Protein AF-A0AAX6BFY1-F1 (afdb_monomer)

Mean predicted aligned error: 9.82 Å

Radius of gyration: 25.71 Å; Cα contacts (8 Å, |Δi|>4): 341; chains: 1; bounding box: 41×48×96 Å

InterPro domains:
  IPR036514 SGNH hydrolase superfamily [G3DSA:3.40.50.1110] (75-252)

Foldseek 3Di:
DVVVVVVVVVVVVVVVVVVVVVVVVVVVVVVVPPPPPPCDPVNVVVQLCLFQVLPDPLVSVLLVVLVVPQPAAEEEEEEEDDPDPDCFLLNLLQVLLCVQSNVSRHHYHYHYYYLDALVNCQVVVVLVVVLVSQGLEYEDARHLVSCVVPVDLVSSLVSVVVSVVVSCVSHVNYAYEYEYAAAFAPDDCSVVSRVSVVVSCVVVVHHYDYLCVQADDSPDPVNVVQADPPTRHGDNNVRVSSSVSSSCSNTVD

Structure (mmCIF, N/CA/C/O backbone):
data_AF-A0AAX6BFY1-F1
#
_entry.id   AF-A0AAX6BFY1-F1
#
loop_
_atom_site.group_PDB
_atom_site.id
_atom_site.type_symbol
_atom_site.label_atom_id
_atom_site.label_alt_id
_atom_site.label_comp_id
_atom_site.label_asym_id
_atom_site.label_entity_id
_atom_site.label_seq_id
_atom_site.pdbx_PDB_ins_code
_atom_site.Cartn_x
_atom_site.Cartn_y
_atom_site.Cartn_z
_atom_site.occupancy
_atom_site.B_iso_or_equiv
_atom_site.auth_seq_id
_atom_site.auth_comp_id
_atom_site.auth_asym_id
_atom_site.auth_atom_id
_atom_site.pdbx_PDB_model_num
ATOM 1 N N . MET A 1 1 ? 21.855 10.793 73.912 1.00 58.91 1 MET A N 1
ATOM 2 C CA . MET A 1 1 ? 21.752 12.055 73.135 1.00 58.91 1 MET A CA 1
ATOM 3 C C . MET A 1 1 ? 21.990 11.881 71.636 1.00 58.91 1 MET A C 1
ATOM 5 O O . MET A 1 1 ? 21.126 12.300 70.885 1.00 58.91 1 MET A O 1
ATOM 9 N N . LYS A 1 2 ? 23.077 11.240 71.172 1.00 53.59 2 LYS A N 1
ATOM 10 C CA . LYS A 1 2 ? 23.378 11.108 69.724 1.00 53.59 2 LYS A CA 1
ATOM 11 C C . LYS A 1 2 ? 22.279 10.410 68.897 1.00 53.59 2 LYS A C 1
ATOM 13 O O . LYS A 1 2 ? 21.960 10.861 67.808 1.00 53.59 2 LYS A O 1
ATOM 18 N N . ILE A 1 3 ? 21.651 9.364 69.442 1.00 67.44 3 ILE A N 1
ATOM 19 C CA . ILE A 1 3 ? 20.578 8.616 68.756 1.00 67.44 3 ILE A CA 1
ATOM 20 C C . ILE A 1 3 ? 19.310 9.472 68.587 1.00 67.44 3 ILE A C 1
ATOM 22 O O . ILE A 1 3 ? 18.724 9.486 67.513 1.00 67.44 3 ILE A O 1
ATOM 26 N N . LEU A 1 4 ? 18.931 10.248 69.609 1.00 70.88 4 LEU A N 1
ATOM 27 C CA . LEU A 1 4 ? 17.779 11.158 69.545 1.00 70.88 4 LEU A CA 1
ATOM 28 C C . LEU A 1 4 ? 17.987 12.273 68.509 1.00 70.88 4 LEU A C 1
ATOM 30 O O . LEU A 1 4 ? 17.073 12.571 67.750 1.00 70.88 4 LEU A O 1
ATOM 34 N N . ILE A 1 5 ? 19.199 12.832 68.424 1.00 76.56 5 ILE A N 1
ATOM 35 C CA . ILE A 1 5 ? 19.547 13.855 67.424 1.00 76.56 5 ILE A CA 1
ATOM 36 C C . ILE A 1 5 ? 19.434 13.288 65.999 1.00 76.56 5 ILE A C 1
ATOM 38 O O . ILE A 1 5 ? 18.875 13.944 65.124 1.00 76.56 5 ILE A O 1
ATOM 42 N N . ASN A 1 6 ? 19.883 12.049 65.775 1.00 73.00 6 ASN A N 1
ATOM 43 C CA . ASN A 1 6 ? 19.790 11.402 64.464 1.00 73.00 6 ASN A CA 1
ATOM 44 C C . ASN A 1 6 ? 18.339 11.094 64.062 1.00 73.00 6 ASN A C 1
ATOM 46 O O . ASN A 1 6 ? 17.979 11.271 62.902 1.00 73.00 6 ASN A O 1
ATOM 50 N N . VAL A 1 7 ? 17.488 10.690 65.011 1.00 81.25 7 VAL A N 1
ATOM 51 C CA . VAL A 1 7 ? 16.054 10.460 64.751 1.00 81.25 7 VAL A CA 1
ATOM 52 C C . VAL A 1 7 ? 15.348 11.767 64.378 1.00 81.25 7 VAL A C 1
ATOM 54 O O . VAL A 1 7 ? 14.588 11.797 63.411 1.00 81.25 7 VAL A O 1
ATOM 57 N N . PHE A 1 8 ? 15.646 12.868 65.075 1.00 82.62 8 PHE A N 1
ATOM 58 C CA . PHE A 1 8 ? 15.107 14.184 64.721 1.00 82.62 8 PHE A CA 1
ATOM 59 C C . PHE A 1 8 ? 15.596 14.673 63.351 1.00 82.62 8 PHE A C 1
ATOM 61 O O . PHE A 1 8 ? 14.799 15.201 62.578 1.00 82.62 8 PHE A O 1
ATOM 68 N N . ALA A 1 9 ? 16.868 14.448 63.008 1.00 79.62 9 ALA A N 1
ATOM 69 C CA . ALA A 1 9 ? 17.404 14.807 61.695 1.00 79.62 9 ALA A CA 1
ATOM 70 C C . ALA A 1 9 ? 16.712 14.041 60.550 1.00 79.62 9 ALA A C 1
ATOM 72 O O . ALA A 1 9 ? 16.382 14.635 59.525 1.00 79.62 9 ALA A O 1
ATOM 73 N N . ILE A 1 10 ? 16.423 12.749 60.745 1.00 83.31 10 ILE A N 1
ATOM 74 C CA . ILE A 1 10 ? 15.696 11.925 59.767 1.00 83.31 10 ILE A CA 1
ATOM 75 C C . ILE A 1 10 ? 14.255 12.420 59.593 1.00 83.31 10 ILE A C 1
ATOM 77 O O . ILE A 1 10 ? 13.777 12.525 58.466 1.00 83.31 10 ILE A O 1
ATOM 81 N N . LEU A 1 11 ? 13.569 12.780 60.682 1.00 82.88 11 LEU A N 1
ATOM 82 C CA . LEU A 1 11 ? 12.200 13.304 60.612 1.00 82.88 11 LEU A CA 1
ATOM 83 C C . LEU A 1 11 ? 12.122 14.641 59.861 1.00 82.88 11 LEU A C 1
ATOM 85 O O . LEU A 1 11 ? 11.207 14.836 59.063 1.00 82.88 11 LEU A O 1
ATOM 89 N N . ILE A 1 12 ? 13.096 15.534 60.067 1.00 86.38 12 ILE A N 1
ATOM 90 C CA . ILE A 1 12 ? 13.188 16.814 59.344 1.00 86.38 12 ILE A CA 1
ATOM 91 C C . ILE A 1 12 ? 13.510 16.590 57.857 1.00 86.38 12 ILE A C 1
ATOM 93 O O . ILE A 1 12 ? 13.005 17.304 56.993 1.00 86.38 12 ILE A O 1
ATOM 97 N N . PHE A 1 13 ? 14.324 15.584 57.536 1.00 84.94 13 PHE A N 1
ATOM 98 C CA . PHE A 1 13 ? 14.638 15.240 56.151 1.00 84.94 13 PHE A CA 1
ATOM 99 C C . PHE A 1 13 ? 13.428 14.654 55.407 1.00 84.94 13 PHE A C 1
ATOM 101 O O . PHE A 1 13 ? 13.150 15.024 54.270 1.00 84.94 13 PHE A O 1
ATOM 108 N N . ILE A 1 14 ? 12.654 13.780 56.054 1.00 83.75 14 ILE A N 1
ATOM 109 C CA . ILE A 1 14 ? 11.436 13.222 55.452 1.00 83.75 14 ILE A CA 1
ATOM 110 C C . ILE A 1 14 ? 10.385 14.321 55.254 1.00 83.75 14 ILE A C 1
ATOM 112 O O . ILE A 1 14 ? 9.747 14.374 54.202 1.00 83.75 14 ILE A O 1
ATOM 116 N N . SER A 1 15 ? 10.218 15.230 56.220 1.00 81.75 15 SER A N 1
ATOM 117 C CA . SER A 1 15 ? 9.244 16.317 56.092 1.00 81.75 15 SER A CA 1
ATOM 118 C C . SER A 1 15 ? 9.614 17.313 54.989 1.00 81.75 15 SER A C 1
ATOM 120 O O . SER A 1 15 ? 8.723 17.757 54.264 1.00 81.75 15 SER A O 1
ATOM 122 N N . SER A 1 16 ? 10.904 17.605 54.783 1.00 84.81 16 SER A N 1
ATOM 123 C CA . SER A 1 16 ? 11.353 18.470 53.684 1.00 84.81 16 SER A CA 1
ATOM 124 C C . SER A 1 16 ? 11.166 17.822 52.309 1.00 84.81 16 SER A C 1
ATOM 126 O O . SER A 1 16 ? 10.761 18.510 51.372 1.00 84.81 16 SER A O 1
ATOM 128 N N . LEU A 1 17 ? 11.350 16.502 52.187 1.00 83.38 17 LEU A N 1
ATOM 129 C CA . LEU A 1 17 ? 11.048 15.757 50.958 1.00 83.38 17 LEU A CA 1
ATOM 130 C C . LEU A 1 17 ? 9.549 15.765 50.629 1.00 83.38 17 LEU A C 1
ATOM 132 O O . LEU A 1 17 ? 9.172 15.971 49.475 1.00 83.38 17 LEU A O 1
ATOM 136 N N . VAL A 1 18 ? 8.684 15.579 51.632 1.00 82.25 18 VAL A N 1
ATOM 137 C CA . VAL A 1 18 ? 7.222 15.608 51.447 1.00 82.25 18 VAL A CA 1
ATOM 138 C C . VAL A 1 18 ? 6.744 17.014 51.083 1.00 82.25 18 VAL A C 1
ATOM 140 O O . VAL A 1 18 ? 5.987 17.168 50.124 1.00 82.25 18 VAL A O 1
ATOM 143 N N . ALA A 1 19 ? 7.226 18.044 51.785 1.00 83.12 19 ALA A N 1
ATOM 144 C CA . ALA A 1 19 ? 6.908 19.437 51.478 1.00 83.12 19 ALA A CA 1
ATOM 145 C C . ALA A 1 19 ? 7.429 19.846 50.092 1.00 83.12 19 ALA A C 1
ATOM 147 O O . ALA A 1 19 ? 6.715 20.505 49.340 1.00 83.12 19 ALA A O 1
ATOM 148 N N . GLY A 1 20 ? 8.630 19.395 49.718 1.00 82.62 20 GLY A N 1
ATOM 149 C CA . GLY A 1 20 ? 9.200 19.599 48.389 1.00 82.62 20 GLY A CA 1
ATOM 150 C C . GLY A 1 20 ? 8.359 18.946 47.293 1.00 82.62 20 GLY A C 1
ATOM 151 O O . GLY A 1 20 ? 8.056 19.595 46.295 1.00 82.62 20 GLY A O 1
ATOM 152 N N . LYS A 1 21 ? 7.909 17.701 47.498 1.00 77.69 21 LYS A N 1
ATOM 153 C CA . LYS A 1 21 ? 7.018 16.999 46.561 1.00 77.69 21 LYS A CA 1
ATOM 154 C C . LYS A 1 21 ? 5.663 17.699 46.425 1.00 77.69 21 LYS A C 1
ATOM 156 O O . LYS A 1 21 ? 5.178 17.857 45.311 1.00 77.69 21 LYS A O 1
ATOM 161 N N . MET A 1 22 ? 5.065 18.148 47.532 1.00 80.94 22 MET A N 1
ATOM 162 C CA . MET A 1 22 ? 3.809 18.912 47.497 1.00 80.94 22 MET A CA 1
ATOM 163 C C . MET A 1 22 ? 3.977 20.260 46.792 1.00 80.94 22 MET A C 1
ATOM 165 O O . MET A 1 22 ? 3.127 20.631 45.989 1.00 80.94 22 MET A O 1
ATOM 169 N N . TYR A 1 23 ? 5.075 20.973 47.053 1.00 81.25 23 TYR A N 1
ATOM 170 C CA . TYR A 1 23 ? 5.368 22.253 46.411 1.00 81.25 23 TYR A CA 1
ATOM 171 C C . TYR A 1 23 ? 5.588 22.098 44.900 1.00 81.25 23 TYR A C 1
ATOM 173 O O . TYR A 1 23 ? 5.038 22.877 44.125 1.00 81.25 23 TYR A O 1
ATOM 181 N N . TRP A 1 24 ? 6.325 21.066 44.475 1.00 73.38 24 TRP A N 1
ATOM 182 C CA . TRP A 1 24 ? 6.516 20.752 43.056 1.00 73.38 24 TRP A CA 1
ATOM 183 C C . TRP A 1 24 ? 5.215 20.331 42.368 1.00 73.38 24 TRP A C 1
ATOM 185 O O . TRP A 1 24 ? 4.925 20.845 41.293 1.00 73.38 24 TRP A O 1
ATOM 195 N N . ASN A 1 25 ? 4.393 19.484 42.994 1.00 73.31 25 ASN A N 1
ATOM 196 C CA . ASN A 1 25 ? 3.086 19.110 42.441 1.00 73.31 25 ASN A CA 1
ATOM 197 C C . ASN A 1 25 ? 2.155 20.325 42.294 1.00 73.31 25 ASN A C 1
ATOM 199 O O . ASN A 1 25 ? 1.528 20.495 41.258 1.00 73.31 25 ASN A O 1
ATOM 203 N N . HIS A 1 26 ? 2.128 21.218 43.285 1.00 71.31 26 HIS A N 1
ATOM 204 C CA . HIS A 1 26 ? 1.316 22.434 43.231 1.00 71.31 26 HIS A CA 1
ATOM 205 C C . HIS A 1 26 ? 1.836 23.465 42.207 1.00 71.31 26 HIS A C 1
ATOM 207 O O . HIS A 1 26 ? 1.055 24.251 41.675 1.00 71.31 26 HIS A O 1
ATOM 213 N N . GLN A 1 27 ? 3.142 23.482 41.912 1.00 70.25 27 GLN A N 1
ATOM 214 C CA . GLN A 1 27 ? 3.691 24.286 40.812 1.00 70.25 27 GLN A CA 1
ATOM 215 C C . GLN A 1 27 ? 3.348 23.698 39.440 1.00 70.25 27 GLN A C 1
ATOM 217 O O . GLN A 1 27 ? 3.045 24.461 38.527 1.00 70.25 27 GLN A O 1
ATOM 222 N N . LEU A 1 28 ? 3.330 22.368 39.301 1.00 65.75 28 LEU A N 1
ATOM 223 C CA . LEU A 1 28 ? 2.861 21.712 38.078 1.00 65.75 28 LEU A CA 1
ATOM 224 C C . LEU A 1 28 ? 1.383 22.039 37.827 1.00 65.75 28 LEU A C 1
ATOM 226 O O . LEU A 1 28 ? 1.056 22.504 36.740 1.00 65.75 28 LEU A O 1
ATOM 230 N N . ASP A 1 29 ? 0.519 21.937 38.842 1.00 60.75 29 ASP A N 1
ATOM 231 C CA . ASP A 1 29 ? -0.911 22.266 38.718 1.00 60.75 29 ASP A CA 1
ATOM 232 C C . ASP A 1 29 ? -1.154 23.718 38.259 1.00 60.75 29 ASP A C 1
ATOM 234 O O . ASP A 1 29 ? -2.048 23.975 37.456 1.00 60.75 29 ASP A O 1
ATOM 238 N N . LYS A 1 30 ? -0.318 24.671 38.696 1.00 57.50 30 LYS A N 1
ATOM 239 C CA . LYS A 1 30 ? -0.391 26.079 38.263 1.00 57.50 30 LYS A CA 1
ATOM 240 C C . LYS A 1 30 ? 0.198 26.334 36.877 1.00 57.50 30 LYS A C 1
ATOM 242 O O . LYS A 1 30 ? -0.231 27.260 36.196 1.00 57.50 30 LYS A O 1
ATOM 247 N N . GLN A 1 31 ? 1.169 25.533 36.444 1.00 49.84 31 GLN A N 1
ATOM 248 C CA . GLN A 1 31 ? 1.747 25.631 35.102 1.00 49.84 31 GLN A CA 1
ATOM 249 C C . GLN A 1 31 ? 0.825 25.007 34.034 1.00 49.84 31 GLN A C 1
ATOM 251 O O . GLN A 1 31 ? 0.896 25.398 32.871 1.00 49.84 31 GLN A O 1
ATOM 256 N N . PHE A 1 32 ? -0.091 24.117 34.440 1.00 49.09 32 PHE A N 1
ATOM 257 C CA . PHE A 1 32 ? -1.176 23.577 33.610 1.00 49.09 32 PHE A CA 1
ATOM 258 C C . PHE A 1 32 ? -2.484 24.401 33.656 1.00 49.09 32 PHE A C 1
ATOM 260 O O . PHE A 1 32 ? -3.452 24.037 32.993 1.00 49.09 32 PHE A O 1
ATOM 267 N N . GLU A 1 33 ? -2.512 25.563 34.326 1.00 39.97 33 GLU A N 1
ATOM 268 C CA . GLU A 1 33 ? -3.592 26.564 34.190 1.00 39.97 33 GLU A CA 1
ATOM 269 C C . GLU A 1 33 ? -3.479 27.423 32.910 1.00 39.97 33 GLU A C 1
ATOM 271 O O . GLU A 1 33 ? -4.122 28.468 32.777 1.00 39.97 33 GLU A O 1
ATOM 276 N N . SER A 1 34 ? -2.736 26.987 31.889 1.00 44.16 34 SER A N 1
ATOM 277 C CA . SER A 1 34 ? -3.118 27.375 30.533 1.00 44.16 34 SER A CA 1
ATOM 278 C C . SER A 1 34 ? -4.420 26.642 30.230 1.00 44.16 34 SER A C 1
ATOM 280 O O . SER A 1 34 ? -4.409 25.417 30.107 1.00 44.16 34 SER A O 1
ATOM 282 N N . LYS A 1 35 ? -5.538 27.382 30.174 1.00 36.19 35 LYS A N 1
ATOM 283 C CA . LYS A 1 35 ? -6.859 26.870 29.782 1.00 36.19 35 LYS A CA 1
ATOM 284 C C . LYS A 1 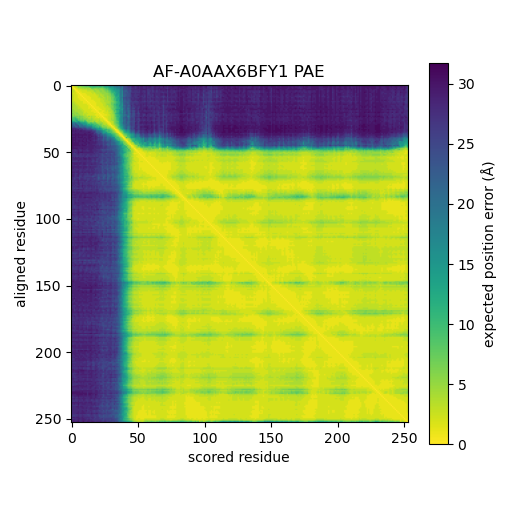35 ? -6.672 25.768 28.733 1.00 36.19 35 LYS A C 1
ATOM 286 O O . LYS A 1 35 ? -6.103 26.087 27.686 1.00 36.19 35 LYS A O 1
ATOM 291 N N . PRO A 1 36 ? -7.145 24.526 28.941 1.00 38.47 36 PRO A N 1
ATOM 292 C CA . PRO A 1 36 ? -7.328 23.662 27.796 1.00 38.47 36 PRO A CA 1
ATOM 293 C C . PRO A 1 36 ? -8.262 24.443 26.877 1.00 38.47 36 PRO A C 1
ATOM 295 O O . PRO A 1 36 ? -9.384 24.788 27.266 1.00 38.47 36 PRO A O 1
ATOM 298 N N . THR A 1 37 ? -7.779 24.810 25.689 1.00 34.22 37 THR A N 1
ATOM 299 C CA . THR A 1 37 ? -8.683 25.115 24.591 1.00 34.22 37 THR A CA 1
ATOM 300 C C . THR A 1 37 ? -9.589 23.906 24.539 1.00 34.22 37 THR A C 1
ATOM 302 O O . THR A 1 37 ? -9.141 22.793 24.268 1.00 34.22 37 THR A O 1
ATOM 305 N N . ARG A 1 38 ? -10.841 24.097 24.949 1.00 39.44 38 ARG A N 1
ATOM 306 C CA . ARG A 1 38 ? -11.878 23.098 24.799 1.00 39.44 38 ARG A CA 1
ATOM 307 C C . ARG A 1 38 ? -12.033 22.973 23.295 1.00 39.4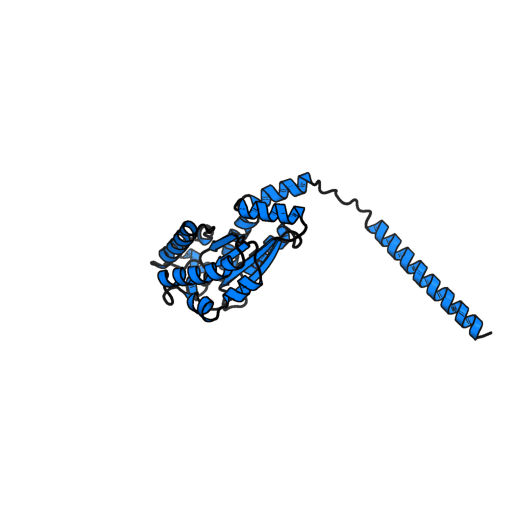4 38 ARG A C 1
ATOM 309 O O . ARG A 1 38 ? -12.801 23.737 22.722 1.00 39.44 38 ARG A O 1
ATOM 316 N N . VAL A 1 39 ? -11.240 22.097 22.675 1.00 40.19 39 VAL A N 1
ATOM 317 C CA . VAL A 1 39 ? -11.478 21.664 21.305 1.00 40.19 39 VAL A CA 1
ATOM 318 C C . VAL A 1 39 ? -12.892 21.136 21.372 1.00 40.19 39 VAL A C 1
ATOM 320 O O . VAL A 1 39 ? -13.196 20.195 22.113 1.00 40.19 39 VAL A O 1
ATOM 323 N N . SER A 1 40 ? -13.801 21.896 20.778 1.00 37.22 40 SER A N 1
ATOM 324 C CA . SER A 1 40 ? -15.203 21.544 20.814 1.00 37.22 40 SER A CA 1
ATOM 325 C C . SER A 1 40 ? -15.310 20.155 20.199 1.00 37.22 40 SER A C 1
ATOM 327 O O . SER A 1 40 ? -14.684 19.900 19.173 1.00 37.22 40 SER A O 1
ATOM 329 N N . ALA A 1 41 ? -16.108 19.254 20.775 1.00 46.28 41 ALA A N 1
ATOM 330 C CA . ALA A 1 41 ? -16.396 17.978 20.120 1.00 46.28 41 ALA A CA 1
ATOM 331 C C . ALA A 1 41 ? -16.868 18.201 18.664 1.00 46.28 41 ALA A C 1
ATOM 333 O O . ALA A 1 41 ? -16.556 17.397 17.796 1.00 46.28 41 ALA A O 1
ATOM 334 N N . ALA A 1 42 ? -17.501 19.351 18.389 1.00 39.56 42 ALA A N 1
ATOM 335 C CA . ALA A 1 42 ? -17.898 19.784 17.054 1.00 39.56 42 ALA A CA 1
ATOM 336 C C . ALA A 1 42 ? -16.733 20.228 16.137 1.00 39.56 42 ALA A C 1
ATOM 338 O O . ALA A 1 42 ? -16.873 20.131 14.923 1.00 39.56 42 ALA A O 1
ATOM 339 N N . GLU A 1 43 ? -15.600 20.704 16.667 1.00 43.22 43 GLU A N 1
ATOM 340 C CA . GLU A 1 43 ? -14.386 20.979 15.872 1.00 43.22 43 GLU A CA 1
ATOM 341 C C . GLU A 1 43 ? -13.681 19.666 15.506 1.00 43.22 43 GLU A C 1
ATOM 343 O O . GLU A 1 43 ? -13.421 19.423 14.334 1.00 43.22 43 GLU A O 1
ATOM 348 N N . THR A 1 44 ? -13.507 18.748 16.465 1.00 53.94 44 THR A N 1
ATOM 349 C CA . THR A 1 44 ? -12.880 17.432 16.222 1.00 53.94 44 THR A CA 1
ATOM 350 C C . THR A 1 44 ? -13.728 16.505 15.338 1.00 53.94 44 THR A C 1
ATOM 352 O O . THR A 1 44 ? -13.218 15.584 14.704 1.00 53.94 44 THR A O 1
ATOM 355 N N . GLU A 1 45 ? -15.051 16.666 15.332 1.00 55.47 45 GLU A N 1
ATOM 356 C CA . GLU A 1 45 ? -15.965 15.889 14.483 1.00 55.47 45 GLU A CA 1
ATOM 357 C C . GLU A 1 45 ? -16.024 16.438 13.047 1.00 55.47 45 GLU A C 1
ATOM 359 O O . GLU A 1 45 ? -16.108 15.661 12.095 1.00 55.47 45 GLU A O 1
ATOM 364 N N . LYS A 1 46 ? -15.877 17.759 12.882 1.00 55.62 46 LYS A N 1
ATOM 365 C CA . LYS A 1 46 ? -15.779 18.426 11.576 1.00 55.62 46 LYS A CA 1
ATOM 366 C C . LYS A 1 46 ? -14.427 18.186 10.889 1.00 55.62 46 LYS A C 1
ATOM 368 O O . LYS A 1 46 ? -14.399 18.016 9.668 1.00 55.62 46 LYS A O 1
ATOM 373 N N . ASP A 1 47 ? -13.338 18.119 11.656 1.00 67.88 47 ASP A N 1
ATOM 374 C CA . ASP A 1 47 ? -12.008 17.789 11.127 1.00 67.88 47 ASP A CA 1
ATOM 375 C C . ASP A 1 47 ? -11.966 16.351 10.596 1.00 67.88 47 ASP A C 1
ATOM 377 O O . ASP A 1 47 ? -11.602 16.140 9.443 1.00 67.88 47 ASP A O 1
ATOM 381 N N . MET A 1 48 ? -12.498 15.374 11.340 1.00 78.19 48 MET A N 1
ATOM 382 C CA . MET A 1 48 ? -12.494 13.970 10.905 1.00 78.19 48 MET A CA 1
ATOM 383 C C . MET A 1 48 ? -13.302 13.734 9.616 1.00 78.19 48 MET A C 1
ATOM 385 O O . MET A 1 48 ? -12.866 12.977 8.750 1.00 78.19 48 MET A O 1
ATOM 389 N N . GLN A 1 49 ? -14.457 14.391 9.439 1.00 82.56 49 GLN A N 1
ATOM 390 C CA . GLN A 1 49 ? -15.216 14.316 8.177 1.00 82.56 49 GLN A CA 1
ATOM 391 C C . GLN A 1 49 ? -14.440 14.904 6.993 1.00 82.56 49 GLN A C 1
ATOM 393 O O . GLN A 1 49 ? -14.585 14.441 5.862 1.00 82.56 49 GLN A O 1
ATOM 398 N N . THR A 1 50 ? -13.616 15.922 7.245 1.00 90.19 50 THR A N 1
ATOM 399 C CA . THR A 1 50 ? -12.779 16.537 6.213 1.00 90.19 50 THR A CA 1
ATOM 400 C C . THR A 1 50 ? -11.596 15.638 5.874 1.00 90.19 50 THR A C 1
ATOM 402 O O . THR A 1 50 ? -11.352 15.386 4.699 1.00 90.19 50 THR A O 1
ATOM 405 N N . GLU A 1 51 ? -10.898 15.112 6.879 1.00 91.62 51 GLU A N 1
ATOM 406 C CA . GLU A 1 51 ? -9.718 14.256 6.715 1.00 91.62 51 GLU A CA 1
ATOM 407 C C . GLU A 1 51 ? -10.057 12.916 6.049 1.00 91.62 51 GLU A C 1
ATOM 409 O O . GLU A 1 51 ? -9.273 12.382 5.275 1.00 91.62 51 GLU A O 1
ATOM 414 N N . THR A 1 52 ? -11.243 12.365 6.316 1.00 93.69 52 THR A N 1
ATOM 415 C CA . THR A 1 52 ? -11.655 11.043 5.806 1.00 93.69 52 THR A CA 1
ATOM 416 C C . THR A 1 52 ? -12.442 11.096 4.494 1.00 93.69 52 THR A C 1
ATOM 418 O O . THR A 1 52 ? -12.894 10.064 4.007 1.00 93.69 52 THR A O 1
ATOM 421 N N . LYS A 1 53 ? -12.591 12.276 3.879 1.00 94.94 53 LYS A N 1
ATOM 422 C CA . LYS A 1 53 ? -13.442 12.497 2.695 1.00 94.94 53 LYS A CA 1
ATOM 423 C C . LYS A 1 53 ? -13.125 11.583 1.503 1.00 94.94 53 LYS A C 1
ATOM 425 O O . LYS A 1 53 ? -14.018 11.274 0.718 1.00 94.94 53 LYS A O 1
ATOM 430 N N . ASN A 1 54 ? -11.863 11.194 1.352 1.00 96.12 54 ASN A N 1
ATOM 431 C CA . ASN A 1 54 ? -11.393 10.368 0.240 1.00 96.12 54 ASN A CA 1
ATOM 432 C C . ASN A 1 54 ? -11.481 8.860 0.530 1.00 96.12 54 ASN A C 1
ATOM 434 O O . ASN A 1 54 ? -11.240 8.057 -0.370 1.00 96.12 54 ASN A O 1
ATOM 438 N N . LEU A 1 55 ? -11.823 8.474 1.763 1.00 96.94 55 LEU A N 1
ATOM 439 C CA . LEU A 1 55 ? -11.871 7.083 2.187 1.00 96.94 55 LEU A CA 1
ATOM 440 C C . LEU A 1 55 ? -13.232 6.437 1.872 1.00 96.94 55 LEU A C 1
ATOM 442 O O . LEU A 1 55 ? -14.275 7.083 2.000 1.00 96.94 55 LEU A O 1
ATOM 446 N N . PRO A 1 56 ? -13.249 5.134 1.545 1.00 95.75 56 PRO A N 1
ATOM 447 C CA . PRO A 1 56 ? -14.466 4.340 1.467 1.00 95.75 56 PRO A CA 1
ATOM 448 C C . PRO A 1 56 ? -15.268 4.390 2.768 1.00 95.75 56 PRO A C 1
ATOM 450 O O . PRO A 1 56 ? -14.706 4.362 3.868 1.00 95.75 56 PRO A O 1
ATOM 453 N N . GLU A 1 57 ? -16.599 4.359 2.661 1.00 95.44 57 GLU A N 1
ATOM 454 C CA . GLU A 1 57 ? -17.494 4.395 3.827 1.00 95.44 57 GLU A CA 1
ATOM 455 C C . GLU A 1 57 ? -17.194 3.293 4.856 1.00 95.44 57 GLU A C 1
ATOM 457 O O . GLU A 1 57 ? -17.392 3.485 6.057 1.00 95.44 57 GLU A O 1
ATOM 462 N N . SER A 1 58 ? -16.730 2.126 4.398 1.00 96.12 58 SER A N 1
ATOM 463 C CA . SER A 1 58 ? -16.353 0.997 5.254 1.00 96.12 58 SER A CA 1
ATOM 464 C C . SER A 1 58 ? -15.208 1.355 6.210 1.00 96.12 58 SER A C 1
ATOM 466 O O . SER A 1 58 ? -15.242 0.974 7.382 1.00 96.12 58 SER A O 1
ATOM 468 N N . ILE A 1 59 ? -14.236 2.141 5.744 1.00 97.44 59 ILE A N 1
ATOM 469 C CA . ILE A 1 59 ? -13.102 2.625 6.536 1.00 97.44 59 ILE A CA 1
ATOM 470 C C . ILE A 1 59 ? -13.543 3.744 7.478 1.00 97.44 59 ILE A C 1
ATOM 472 O O . ILE A 1 59 ? -13.199 3.713 8.660 1.00 97.44 59 ILE A O 1
ATOM 476 N N . VAL A 1 60 ? -14.366 4.682 6.999 1.00 96.75 60 VAL A N 1
ATOM 477 C CA . VAL A 1 60 ? -14.904 5.766 7.840 1.00 96.75 60 VAL A CA 1
ATOM 478 C C . VAL A 1 60 ? -15.666 5.191 9.040 1.00 96.75 60 VAL A C 1
ATOM 480 O O . VAL A 1 60 ? -15.413 5.578 10.180 1.00 96.75 60 VAL A O 1
ATOM 483 N N . LYS A 1 61 ? -16.515 4.176 8.824 1.00 96.25 61 LYS A N 1
ATOM 484 C CA . LYS A 1 61 ? -17.248 3.483 9.903 1.00 96.25 61 LYS A CA 1
ATOM 485 C C . LYS A 1 61 ? -16.321 2.806 10.921 1.00 96.25 61 LYS A C 1
ATOM 487 O O . LYS A 1 61 ? -16.633 2.797 12.117 1.00 96.25 61 LYS A O 1
ATOM 492 N N . LYS A 1 62 ? -15.185 2.246 10.484 1.00 97.12 62 LYS A N 1
ATOM 493 C CA . LYS A 1 62 ? -14.170 1.674 11.389 1.00 97.12 62 LYS A CA 1
ATOM 494 C C . LYS A 1 62 ? -13.541 2.759 12.264 1.00 97.12 62 LYS A C 1
ATOM 496 O O . LYS A 1 62 ? -13.490 2.581 13.478 1.00 97.12 62 LYS A O 1
ATOM 501 N N . LEU A 1 63 ? -13.161 3.898 11.682 1.00 96.25 63 LEU A N 1
ATOM 502 C CA . LEU A 1 63 ? -12.608 5.041 12.422 1.00 96.25 63 LEU A CA 1
ATOM 503 C C . LEU A 1 63 ? -13.619 5.627 13.421 1.00 96.25 63 LEU A C 1
ATOM 505 O O . LEU A 1 63 ? -13.286 5.865 14.580 1.00 96.25 63 LEU A O 1
ATOM 509 N N . GLU A 1 64 ? -14.885 5.783 13.029 1.00 95.00 64 GLU A N 1
ATOM 510 C CA . GLU A 1 64 ? -15.949 6.213 13.946 1.00 95.00 64 GLU A CA 1
ATOM 511 C C . GLU A 1 64 ? -16.141 5.239 15.117 1.00 95.00 64 GLU A C 1
ATOM 513 O O . GLU A 1 64 ? -16.374 5.656 16.255 1.00 95.00 64 GLU A O 1
ATOM 518 N N . THR A 1 65 ? -16.050 3.934 14.850 1.00 95.31 65 THR A N 1
ATOM 519 C CA . THR A 1 65 ? -16.154 2.895 15.883 1.00 95.31 65 THR A CA 1
ATOM 520 C C . THR A 1 65 ? -14.954 2.938 16.825 1.00 95.31 65 THR A C 1
ATOM 522 O O . THR A 1 65 ? -15.133 2.881 18.044 1.00 95.31 65 THR A O 1
ATOM 525 N N . ALA A 1 66 ? -13.746 3.110 16.289 1.00 95.94 66 ALA A N 1
ATOM 526 C CA . ALA A 1 66 ? -12.530 3.279 17.075 1.00 95.94 66 ALA A CA 1
ATOM 527 C C . ALA A 1 66 ? -12.632 4.492 18.006 1.00 95.94 66 ALA A C 1
ATOM 529 O O . ALA A 1 66 ? -12.433 4.361 19.212 1.00 95.94 66 ALA A O 1
ATOM 530 N N . LYS A 1 67 ? -13.097 5.638 17.495 1.00 93.31 67 LYS A N 1
ATOM 531 C CA . LYS A 1 67 ? -13.318 6.854 18.294 1.00 93.31 67 LYS A CA 1
ATOM 532 C C . LYS A 1 67 ? -14.316 6.646 19.440 1.00 93.31 67 LYS A C 1
ATOM 534 O O . LYS A 1 67 ? -14.122 7.179 20.527 1.00 93.31 67 LYS A O 1
ATOM 539 N N . LYS A 1 68 ? -15.386 5.875 19.213 1.00 93.75 68 LYS A N 1
ATOM 540 C CA . LYS A 1 68 ? -16.407 5.572 20.238 1.00 93.75 68 LYS A CA 1
ATOM 541 C C . LYS A 1 68 ? -15.923 4.572 21.287 1.00 93.75 68 LYS A C 1
ATOM 543 O O . LYS A 1 68 ? -16.349 4.649 22.435 1.00 93.75 68 LYS A O 1
ATOM 548 N N . THR A 1 69 ? -15.095 3.610 20.885 1.00 94.81 69 THR A N 1
ATOM 549 C CA . THR A 1 69 ? -14.682 2.483 21.739 1.00 94.81 69 THR A CA 1
ATOM 550 C C . THR A 1 69 ? -13.324 2.685 22.407 1.00 94.81 69 THR A C 1
ATOM 552 O O . THR A 1 69 ? -13.045 2.014 23.395 1.00 94.81 69 THR A O 1
ATOM 555 N N . GLY A 1 70 ? -12.493 3.596 21.895 1.00 94.12 70 GLY A N 1
ATOM 556 C CA . GLY A 1 70 ? -11.109 3.790 22.332 1.00 94.12 70 GLY A CA 1
ATOM 557 C C . GLY A 1 70 ? -10.142 2.707 21.843 1.00 94.12 70 GLY A C 1
ATOM 558 O O . GLY A 1 70 ? -9.010 2.662 22.312 1.00 94.12 70 GLY A O 1
ATOM 559 N N . ASN A 1 71 ? -10.573 1.829 20.931 1.00 95.06 71 ASN A N 1
ATOM 560 C CA . ASN A 1 71 ? -9.720 0.814 20.316 1.00 95.06 71 ASN A CA 1
ATOM 561 C C . ASN A 1 71 ? -9.226 1.333 18.957 1.00 95.06 71 ASN A C 1
ATOM 563 O O . ASN A 1 71 ? -10.064 1.489 18.066 1.00 95.06 71 ASN A O 1
ATOM 567 N N . PRO A 1 72 ? -7.919 1.591 18.771 1.00 97.19 72 PRO A N 1
ATOM 568 C CA . PRO A 1 72 ? -7.401 2.120 17.513 1.00 97.19 72 PRO A CA 1
ATOM 569 C C . PRO A 1 72 ? -7.664 1.169 16.342 1.00 97.19 72 PRO A C 1
ATOM 571 O O . PRO A 1 72 ? -7.508 -0.045 16.482 1.00 97.19 72 PRO A O 1
ATOM 574 N N . VAL A 1 73 ? -7.990 1.724 15.174 1.00 98.38 73 VAL A N 1
ATOM 575 C CA . VAL A 1 73 ? -8.002 0.976 13.910 1.00 98.38 73 VAL A CA 1
ATOM 576 C C . VAL A 1 73 ? -6.583 0.515 13.600 1.00 98.38 73 VAL A C 1
ATOM 578 O O . VAL A 1 73 ? -5.656 1.325 13.609 1.00 98.38 73 VAL A O 1
ATOM 581 N N . LYS A 1 74 ? -6.400 -0.762 13.267 1.00 98.69 74 LYS A N 1
ATOM 582 C CA . LYS A 1 74 ? -5.113 -1.259 12.774 1.00 98.69 74 LYS A CA 1
ATOM 583 C C . LYS A 1 74 ? -5.048 -1.212 11.247 1.00 98.69 74 LYS A C 1
ATOM 585 O O . LYS A 1 74 ? -5.709 -2.002 10.571 1.00 98.69 74 LYS A O 1
ATOM 590 N N . LEU A 1 75 ? -4.207 -0.329 10.712 1.00 98.88 75 LEU A N 1
ATOM 591 C CA . LEU A 1 75 ? -3.835 -0.294 9.299 1.00 98.88 75 LEU A CA 1
ATOM 592 C C . LEU A 1 75 ? -2.528 -1.066 9.102 1.00 98.88 75 LEU A C 1
ATOM 594 O O . LEU A 1 75 ? -1.483 -0.659 9.599 1.00 98.88 75 LEU A O 1
ATOM 598 N N . VAL A 1 76 ? -2.577 -2.165 8.359 1.00 98.88 76 VAL A N 1
ATOM 599 C CA . VAL A 1 76 ? -1.377 -2.888 7.932 1.00 98.88 76 VAL A CA 1
ATOM 600 C C . VAL A 1 76 ? -1.053 -2.497 6.497 1.00 98.88 76 VAL A C 1
ATOM 602 O O . VAL A 1 76 ? -1.909 -2.582 5.619 1.00 98.88 76 VAL A O 1
ATOM 605 N N . VAL A 1 77 ? 0.184 -2.069 6.264 1.00 98.88 77 VAL A N 1
ATOM 606 C CA . VAL A 1 77 ? 0.716 -1.740 4.941 1.00 98.88 77 VAL A CA 1
ATOM 607 C C . VAL A 1 77 ? 1.721 -2.810 4.543 1.00 98.88 77 VAL A C 1
ATOM 609 O O . VAL A 1 77 ? 2.666 -3.078 5.285 1.00 98.88 77 VAL A O 1
ATOM 612 N N . VAL A 1 78 ? 1.516 -3.407 3.375 1.00 98.88 78 VAL A N 1
ATOM 613 C CA . VAL A 1 78 ? 2.355 -4.471 2.821 1.00 98.88 78 VAL A CA 1
ATOM 614 C C . VAL A 1 78 ? 2.832 -4.058 1.441 1.00 98.88 78 VAL A C 1
ATOM 616 O O . VAL A 1 78 ? 2.028 -3.605 0.624 1.00 98.88 78 VAL A O 1
ATOM 619 N N . GLY A 1 79 ? 4.120 -4.231 1.167 1.00 97.75 79 GLY A N 1
ATOM 620 C CA . GLY A 1 79 ? 4.644 -3.952 -0.163 1.00 97.75 79 GLY A CA 1
ATOM 621 C C . GLY A 1 79 ? 6.137 -4.156 -0.322 1.00 97.75 79 GLY A C 1
ATOM 622 O O . GLY A 1 79 ? 6.841 -4.611 0.583 1.00 97.75 79 GLY A O 1
ATOM 623 N N . SER A 1 80 ? 6.616 -3.845 -1.519 1.00 95.19 80 SER A N 1
ATOM 624 C CA . SER A 1 80 ? 8.034 -3.881 -1.848 1.00 95.19 80 SER A CA 1
ATOM 625 C C . SER A 1 80 ? 8.812 -2.759 -1.154 1.00 95.19 80 SER A C 1
ATOM 627 O O . SER A 1 80 ? 8.343 -1.628 -1.025 1.00 95.19 80 SER A O 1
ATOM 629 N N . ALA A 1 81 ? 10.031 -3.086 -0.725 1.00 92.94 81 ALA A N 1
ATOM 630 C CA . ALA A 1 81 ? 11.015 -2.127 -0.239 1.00 92.94 81 ALA A CA 1
ATOM 631 C C . ALA A 1 81 ? 12.123 -1.913 -1.286 1.00 92.94 81 ALA A C 1
ATOM 633 O O . ALA A 1 81 ? 12.559 -2.890 -1.909 1.00 92.94 81 ALA A O 1
ATOM 634 N N . PRO A 1 82 ? 12.648 -0.684 -1.436 1.00 90.62 82 PRO A N 1
ATOM 635 C CA . PRO A 1 82 ? 13.851 -0.431 -2.218 1.00 90.62 82 PRO A CA 1
ATOM 636 C C . PRO A 1 82 ? 15.060 -1.202 -1.673 1.00 90.62 82 PRO A C 1
ATOM 638 O O . PRO A 1 82 ? 15.203 -1.439 -0.472 1.00 90.62 82 PRO A O 1
ATOM 641 N N . GLU A 1 83 ? 15.999 -1.532 -2.563 1.00 86.88 83 GLU A N 1
ATOM 642 C CA . GLU A 1 83 ? 17.296 -2.090 -2.157 1.00 86.88 83 GLU A CA 1
ATOM 643 C C . GLU A 1 83 ? 18.093 -1.120 -1.287 1.00 86.88 83 GLU A C 1
ATOM 645 O O . GLU A 1 83 ? 18.664 -1.496 -0.256 1.00 86.88 83 GLU A O 1
ATOM 650 N N . LYS A 1 84 ? 18.105 0.148 -1.701 1.00 87.50 84 LYS A N 1
ATOM 651 C CA . LYS A 1 84 ? 18.749 1.229 -0.961 1.00 87.50 84 LYS A CA 1
ATOM 652 C C . LYS A 1 84 ? 17.944 1.541 0.293 1.00 87.50 84 LYS A C 1
ATOM 654 O O . LYS A 1 84 ? 16.719 1.562 0.259 1.00 87.50 84 LYS A O 1
ATOM 659 N N . ASP A 1 85 ? 18.655 1.820 1.377 1.00 88.44 85 ASP A N 1
ATOM 660 C CA . ASP A 1 85 ? 18.047 2.250 2.631 1.00 88.44 85 ASP A CA 1
ATOM 661 C C . ASP A 1 85 ? 17.638 3.726 2.523 1.00 88.44 85 ASP A C 1
ATOM 663 O O . ASP A 1 85 ? 18.425 4.635 2.786 1.00 88.44 85 ASP A O 1
ATOM 667 N N . ILE A 1 86 ? 16.427 3.947 2.013 1.00 92.56 86 ILE A N 1
ATOM 668 C CA . ILE A 1 86 ? 15.781 5.254 1.890 1.00 92.56 86 ILE A CA 1
ATOM 669 C C . ILE A 1 86 ? 14.431 5.212 2.598 1.00 92.56 86 ILE A C 1
ATOM 671 O O . ILE A 1 86 ? 13.851 4.147 2.810 1.00 92.56 86 ILE A O 1
ATOM 675 N N . LYS A 1 87 ? 13.897 6.384 2.939 1.00 95.94 87 LYS A N 1
ATOM 676 C CA . LYS A 1 87 ? 12.564 6.471 3.531 1.00 95.94 87 LYS A CA 1
ATOM 677 C C . LYS A 1 87 ? 11.506 6.100 2.487 1.00 95.94 87 LYS A C 1
ATOM 679 O O . LYS A 1 87 ? 11.317 6.833 1.520 1.00 95.94 87 LYS A O 1
ATOM 684 N N . THR A 1 88 ? 10.836 4.975 2.708 1.00 97.56 88 THR A N 1
ATOM 685 C CA . THR A 1 88 ? 9.843 4.403 1.792 1.00 97.56 88 THR A CA 1
ATOM 686 C C . THR A 1 88 ? 8.527 5.172 1.802 1.00 97.56 88 THR A C 1
ATOM 688 O O . THR A 1 88 ? 8.196 5.879 2.764 1.00 97.56 88 THR A O 1
ATOM 691 N N . TRP A 1 89 ? 7.725 4.978 0.758 1.00 98.06 89 TRP A N 1
ATOM 692 C CA . TRP A 1 89 ? 6.353 5.460 0.690 1.00 98.06 89 TRP A CA 1
ATOM 693 C C . TRP A 1 89 ? 5.510 4.969 1.874 1.00 98.06 89 TRP A C 1
ATOM 695 O O . TRP A 1 89 ? 4.718 5.742 2.415 1.00 98.06 89 TRP A O 1
ATOM 705 N N . GLY A 1 90 ? 5.721 3.727 2.328 1.00 98.19 90 GLY A N 1
ATOM 706 C CA . GLY A 1 90 ? 5.035 3.143 3.480 1.00 98.19 90 GLY A CA 1
ATOM 707 C C . GLY A 1 90 ? 5.412 3.851 4.779 1.00 98.19 90 GLY A C 1
ATOM 708 O O . GLY A 1 90 ? 4.541 4.237 5.562 1.00 98.19 90 GLY A O 1
ATOM 709 N N . SER A 1 91 ? 6.703 4.130 4.967 1.00 98.25 91 SER A N 1
ATOM 710 C CA . SER A 1 91 ? 7.216 4.898 6.107 1.00 98.25 91 SER A CA 1
ATOM 711 C C . SER A 1 91 ? 6.691 6.337 6.135 1.00 98.25 91 SER A C 1
ATOM 713 O O . SER A 1 91 ? 6.300 6.836 7.193 1.00 98.25 91 SER A O 1
ATOM 715 N N . LEU A 1 92 ? 6.653 7.009 4.980 1.00 98.50 92 LEU A N 1
ATOM 716 C CA . LEU A 1 92 ? 6.094 8.358 4.839 1.00 98.50 92 LEU A CA 1
ATOM 717 C C . LEU A 1 92 ? 4.585 8.384 5.123 1.00 98.50 92 LEU A C 1
ATOM 719 O O . LEU A 1 92 ? 4.112 9.259 5.851 1.00 98.50 92 LEU A O 1
ATOM 723 N N . LEU A 1 93 ? 3.844 7.410 4.586 1.00 98.69 93 LEU A N 1
ATOM 724 C CA . LEU A 1 93 ? 2.411 7.262 4.820 1.00 98.69 93 LEU A CA 1
ATOM 725 C C . LEU A 1 93 ? 2.118 7.048 6.305 1.00 98.69 93 LEU A C 1
ATOM 727 O O . LEU A 1 93 ? 1.287 7.761 6.865 1.00 98.69 93 LEU A O 1
ATOM 731 N N . LYS A 1 94 ? 2.823 6.109 6.946 1.00 98.56 94 LYS A N 1
ATOM 732 C CA . LYS A 1 94 ? 2.682 5.817 8.376 1.00 98.56 94 LYS A CA 1
ATOM 733 C C . LYS A 1 94 ? 2.813 7.077 9.218 1.00 98.56 94 LYS A C 1
ATOM 735 O O . LYS A 1 94 ? 1.910 7.384 9.990 1.00 98.56 94 LYS A O 1
ATOM 740 N N . GLU A 1 95 ? 3.910 7.812 9.051 1.00 98.12 95 GLU A N 1
ATOM 741 C CA . GLU A 1 95 ? 4.150 9.028 9.827 1.00 98.12 95 GLU A CA 1
ATOM 742 C C . GLU A 1 95 ? 3.008 10.031 9.646 1.00 98.12 95 GLU A C 1
ATOM 744 O O . GLU A 1 95 ? 2.495 10.578 10.620 1.00 98.12 95 GLU A O 1
ATOM 749 N N . LYS A 1 96 ? 2.570 10.256 8.406 1.00 98.06 96 LYS A N 1
ATOM 750 C CA . LYS A 1 96 ? 1.545 11.257 8.127 1.00 98.06 96 LYS A CA 1
ATOM 751 C C . LYS A 1 96 ? 0.158 10.844 8.621 1.00 98.06 96 LYS A C 1
ATOM 753 O O . LYS A 1 96 ? -0.550 11.694 9.159 1.00 98.06 96 LYS A O 1
ATOM 758 N N . VAL A 1 97 ? -0.222 9.577 8.477 1.00 98.00 97 VAL A N 1
ATOM 759 C CA . V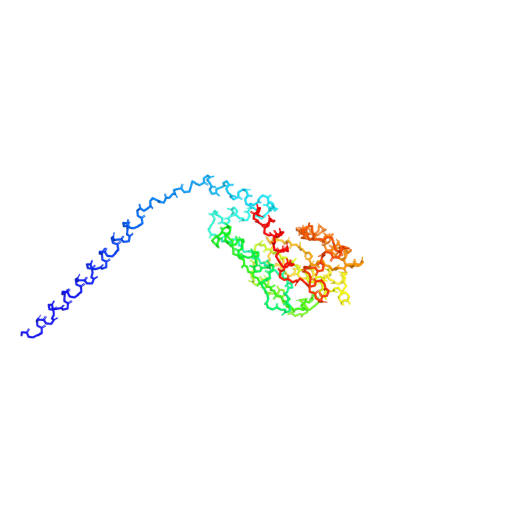AL A 1 97 ? -1.496 9.039 8.982 1.00 98.00 97 VAL A CA 1
ATOM 760 C C . VAL A 1 97 ? -1.533 9.111 10.508 1.00 98.00 97 VAL A C 1
ATOM 762 O O . VAL A 1 97 ? -2.479 9.664 11.066 1.00 98.00 97 VAL A O 1
ATOM 765 N N . GLU A 1 98 ? -0.482 8.642 11.185 1.00 97.06 98 GLU A N 1
ATOM 766 C CA . GLU A 1 98 ? -0.405 8.678 12.651 1.00 97.06 98 GLU A CA 1
ATOM 767 C C . GLU A 1 98 ? -0.347 10.115 13.194 1.00 97.06 98 GLU A C 1
ATOM 769 O O . GLU A 1 98 ? -0.924 10.386 14.244 1.00 97.06 98 GLU A O 1
ATOM 774 N N . ASN A 1 99 ? 0.292 11.050 12.482 1.00 95.94 99 ASN A N 1
ATOM 775 C CA . ASN A 1 99 ? 0.308 12.467 12.859 1.00 95.94 99 ASN A CA 1
ATOM 776 C C . ASN A 1 99 ? -1.041 13.164 12.639 1.00 95.94 99 ASN A C 1
ATOM 778 O O . ASN A 1 99 ? -1.356 14.097 13.371 1.00 95.94 99 ASN A O 1
ATOM 782 N N . THR A 1 100 ? -1.806 12.750 11.626 1.00 95.50 100 THR A N 1
ATOM 783 C CA . THR A 1 100 ? -3.110 13.357 11.310 1.00 95.50 100 THR A CA 1
ATOM 784 C C . THR A 1 100 ? -4.163 12.902 12.315 1.00 95.50 100 THR A C 1
ATOM 786 O O . THR A 1 100 ? -4.815 13.719 12.950 1.00 95.50 100 THR A O 1
ATOM 789 N N . TYR A 1 101 ? -4.281 11.591 12.519 1.00 94.56 101 TYR A N 1
ATOM 790 C CA . TYR A 1 101 ? -5.359 11.012 13.320 1.00 94.56 101 TYR A CA 1
ATOM 791 C C . TYR A 1 101 ? -4.986 10.742 14.781 1.00 94.56 101 TYR A C 1
ATOM 793 O O . TYR A 1 101 ? -5.866 10.567 15.623 1.00 94.56 101 TYR A O 1
ATOM 801 N N . GLY A 1 102 ? -3.690 10.685 15.090 1.00 94.69 102 GLY A N 1
ATOM 802 C CA . GLY A 1 102 ? -3.186 10.208 16.372 1.00 94.69 102 GLY A CA 1
ATOM 803 C C . GLY A 1 102 ? -3.176 8.678 16.471 1.00 94.69 102 GLY A C 1
ATOM 804 O O . GLY A 1 102 ? -4.068 7.980 15.983 1.00 94.69 102 GLY A O 1
ATOM 805 N N . LYS A 1 103 ? -2.171 8.147 17.177 1.00 94.69 103 LYS A N 1
ATOM 806 C CA . LYS A 1 103 ? -1.986 6.696 17.389 1.00 94.69 103 LYS A CA 1
ATOM 807 C C . LYS A 1 103 ? -3.104 6.029 18.191 1.00 94.69 103 LYS A C 1
ATOM 809 O O . LYS A 1 103 ? -3.269 4.814 18.110 1.00 94.69 103 LYS A O 1
ATOM 814 N N . ASP A 1 104 ? -3.865 6.825 18.937 1.00 93.81 104 ASP A N 1
ATOM 815 C CA . ASP A 1 104 ? -5.015 6.366 19.717 1.00 93.81 104 ASP A CA 1
ATOM 816 C C . ASP A 1 104 ? -6.254 6.116 18.838 1.00 93.81 104 ASP A C 1
ATOM 818 O O . ASP A 1 104 ? -7.185 5.437 19.269 1.00 93.81 104 ASP A O 1
ATOM 822 N N . LEU A 1 105 ? -6.275 6.638 17.604 1.00 95.81 105 LEU A N 1
ATOM 823 C CA . LEU A 1 105 ? -7.357 6.406 16.644 1.00 95.81 105 LEU A CA 1
ATOM 824 C C . LEU A 1 105 ? -6.959 5.412 15.552 1.00 95.81 105 LEU A C 1
ATOM 826 O O 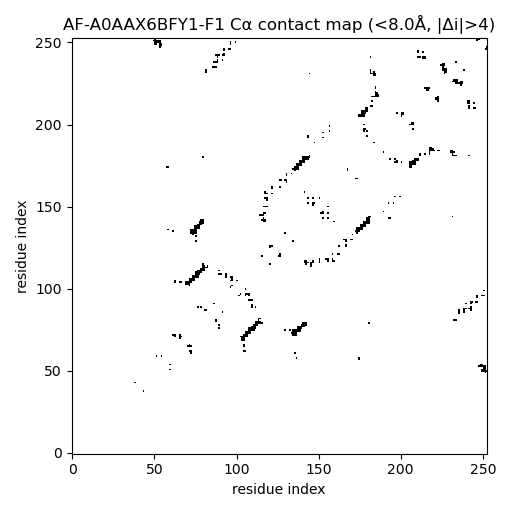. LEU A 1 105 ? -7.771 4.569 15.171 1.00 95.81 105 LEU A O 1
ATOM 830 N N . ILE A 1 106 ? -5.722 5.495 15.061 1.00 97.31 106 ILE A N 1
ATOM 831 C CA . ILE A 1 106 ? -5.193 4.594 14.036 1.00 97.31 106 ILE A CA 1
ATOM 832 C C . ILE A 1 106 ? -3.731 4.251 14.318 1.00 97.31 106 ILE A C 1
ATOM 834 O O . ILE A 1 106 ? -2.895 5.125 14.537 1.00 97.31 106 ILE A O 1
ATOM 838 N N . ASN A 1 107 ? -3.415 2.962 14.288 1.00 97.94 107 ASN A N 1
ATOM 839 C CA . ASN A 1 107 ? -2.057 2.448 14.391 1.00 97.94 107 ASN A CA 1
ATOM 840 C C . ASN A 1 107 ? -1.647 1.844 13.048 1.00 97.94 107 ASN A C 1
ATOM 842 O O . ASN A 1 107 ? -2.400 1.044 12.486 1.00 97.94 107 ASN A O 1
ATOM 846 N N . VAL A 1 108 ? -0.470 2.223 12.545 1.00 98.62 108 VAL A N 1
ATOM 847 C CA . VAL A 1 108 ? 0.027 1.723 11.262 1.00 98.62 108 VAL A CA 1
ATOM 848 C C . VAL A 1 108 ? 1.164 0.729 11.490 1.00 98.62 108 VAL A C 1
ATOM 850 O O . VAL A 1 108 ? 2.195 1.076 12.064 1.00 98.62 108 VAL A O 1
ATOM 853 N N . GLU A 1 109 ? 1.029 -0.496 10.995 1.00 98.62 109 GLU A N 1
ATOM 854 C CA . GLU A 1 109 ? 2.099 -1.501 10.954 1.00 98.62 109 GLU A CA 1
ATOM 855 C C . GLU A 1 109 ? 2.609 -1.661 9.514 1.00 98.62 109 GLU A C 1
ATOM 857 O O . GLU A 1 109 ? 1.813 -1.685 8.577 1.00 98.62 109 GLU A O 1
ATOM 862 N N . LEU A 1 110 ? 3.930 -1.756 9.331 1.00 98.50 110 LEU A N 1
ATOM 863 C CA . LEU A 1 110 ? 4.567 -1.882 8.015 1.00 98.50 110 LEU A CA 1
ATOM 864 C C . LEU A 1 110 ? 5.213 -3.262 7.868 1.00 98.50 110 LEU A C 1
ATOM 866 O O . LEU A 1 110 ? 5.978 -3.673 8.740 1.00 98.50 110 LEU A O 1
ATOM 870 N N . TYR A 1 111 ? 4.946 -3.921 6.744 1.00 98.56 111 TYR A N 1
ATOM 871 C C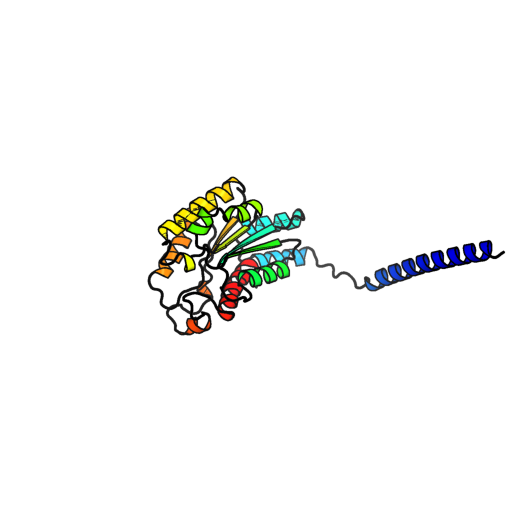A . TYR A 1 111 ? 5.583 -5.163 6.312 1.00 98.56 111 TYR A CA 1
ATOM 872 C C . TYR A 1 111 ? 6.149 -4.947 4.908 1.00 98.56 111 TYR A C 1
ATOM 874 O O . TYR A 1 111 ? 5.468 -5.132 3.898 1.00 98.56 111 TYR A O 1
ATOM 882 N N . GLU A 1 112 ? 7.396 -4.490 4.858 1.00 97.00 112 GLU A N 1
ATOM 883 C CA . GLU A 1 112 ? 8.071 -4.132 3.613 1.00 97.00 112 GLU A CA 1
ATOM 884 C C . GLU A 1 112 ? 9.169 -5.151 3.294 1.00 97.00 112 GLU A C 1
ATOM 886 O O . GLU A 1 112 ? 9.997 -5.480 4.148 1.00 97.00 112 GLU A O 1
ATOM 891 N N . TYR A 1 113 ? 9.186 -5.656 2.060 1.00 97.12 113 TYR A N 1
ATOM 892 C CA . TYR A 1 113 ? 10.073 -6.751 1.668 1.00 97.12 113 TYR A CA 1
ATOM 893 C C . TYR A 1 113 ? 10.917 -6.388 0.446 1.00 97.12 113 TYR A C 1
ATOM 895 O O . TYR A 1 113 ? 10.402 -5.957 -0.586 1.00 97.12 113 TYR A O 1
ATOM 903 N N . LYS A 1 114 ? 12.230 -6.616 0.533 1.00 94.44 114 LYS A N 1
ATOM 904 C CA . LYS A 1 114 ? 13.149 -6.468 -0.606 1.00 94.44 114 LYS A CA 1
ATOM 905 C C . LYS A 1 114 ? 13.066 -7.699 -1.507 1.00 94.44 114 LYS A C 1
ATOM 907 O O . LYS A 1 114 ? 13.123 -8.818 -1.000 1.00 94.44 114 LYS A O 1
ATOM 912 N N . GLN A 1 115 ? 12.955 -7.493 -2.821 1.00 92.69 115 GLN A N 1
ATOM 913 C CA . GLN A 1 115 ? 12.959 -8.547 -3.859 1.00 92.69 115 GLN A CA 1
ATOM 914 C C . GLN A 1 115 ? 11.889 -9.644 -3.714 1.00 92.69 115 GLN A C 1
ATOM 916 O O . GLN A 1 115 ? 11.979 -10.677 -4.375 1.00 92.69 115 GLN A O 1
ATOM 921 N N . MET A 1 116 ? 10.888 -9.452 -2.853 1.00 97.44 116 MET A N 1
ATOM 922 C CA . MET A 1 116 ? 9.799 -10.412 -2.687 1.00 97.44 116 MET A CA 1
ATOM 923 C C . MET A 1 116 ? 8.899 -10.386 -3.919 1.00 97.44 116 MET A C 1
ATOM 925 O O . MET A 1 116 ? 8.509 -9.308 -4.354 1.00 97.44 116 MET A O 1
ATOM 929 N N . ASN A 1 117 ? 8.542 -11.554 -4.442 1.00 98.19 117 ASN A N 1
ATOM 930 C CA . ASN A 1 117 ? 7.479 -11.725 -5.435 1.00 98.19 117 ASN A CA 1
ATOM 931 C C . ASN A 1 117 ? 6.301 -12.513 -4.834 1.00 98.19 117 ASN A C 1
ATOM 933 O O . ASN A 1 117 ? 6.440 -13.150 -3.783 1.00 98.19 117 ASN A O 1
ATOM 937 N N . THR A 1 118 ? 5.131 -12.493 -5.475 1.00 98.56 118 THR A N 1
ATOM 938 C CA . THR A 1 118 ? 3.927 -13.139 -4.911 1.00 98.56 118 THR A CA 1
ATOM 939 C C . THR A 1 118 ? 4.080 -14.651 -4.742 1.00 98.56 118 THR A C 1
ATOM 941 O O . THR A 1 118 ? 3.606 -15.222 -3.756 1.00 98.56 118 THR A O 1
ATOM 944 N N . LEU A 1 119 ? 4.809 -15.307 -5.651 1.00 98.38 119 LEU A N 1
ATOM 945 C CA . LEU A 1 119 ? 5.064 -16.745 -5.584 1.00 98.38 119 LEU A CA 1
ATOM 946 C C . LEU A 1 119 ? 5.887 -17.112 -4.345 1.00 98.38 119 LEU A C 1
ATOM 948 O O . LEU A 1 119 ? 5.608 -18.116 -3.685 1.00 98.38 119 LEU A O 1
ATOM 952 N N . GLN A 1 120 ? 6.911 -16.319 -4.030 1.00 98.44 120 GLN A N 1
ATOM 953 C CA . GLN A 1 120 ? 7.688 -16.466 -2.805 1.00 98.44 120 GLN A CA 1
ATOM 954 C C . GLN A 1 120 ? 6.803 -16.214 -1.590 1.00 98.44 120 GLN A C 1
ATOM 956 O O . GLN A 1 120 ? 6.748 -17.084 -0.729 1.00 98.44 120 GLN A O 1
ATOM 961 N N . PHE A 1 121 ? 6.052 -15.109 -1.573 1.00 98.38 121 PHE A N 1
ATOM 962 C CA . PHE A 1 121 ? 5.181 -14.721 -0.461 1.00 98.38 121 PHE A CA 1
ATOM 963 C C . PHE A 1 121 ? 4.189 -15.831 -0.068 1.00 98.38 121 PHE A C 1
ATOM 965 O O . PHE A 1 121 ? 3.991 -16.099 1.121 1.00 98.38 121 PHE A O 1
ATOM 972 N N . VAL A 1 122 ? 3.632 -16.539 -1.061 1.00 98.00 122 VAL A N 1
ATOM 973 C CA . VAL A 1 122 ? 2.808 -17.743 -0.861 1.00 98.00 122 VAL A CA 1
ATOM 974 C C . VAL A 1 122 ? 3.642 -18.927 -0.372 1.00 98.00 122 VAL A C 1
ATOM 976 O O . VAL A 1 122 ? 3.318 -19.528 0.653 1.00 98.00 122 VAL A O 1
ATOM 979 N N . LYS A 1 123 ? 4.719 -19.292 -1.080 1.00 98.06 123 LYS A N 1
ATOM 980 C CA . LYS A 1 123 ? 5.510 -20.504 -0.785 1.00 98.06 123 LYS A CA 1
ATOM 981 C C . LYS A 1 123 ? 6.159 -20.482 0.594 1.00 98.06 123 LYS A C 1
ATOM 983 O O . LYS A 1 123 ? 6.246 -21.526 1.239 1.00 98.06 123 LYS A O 1
ATOM 988 N N . THR A 1 124 ? 6.624 -19.320 1.038 1.00 98.25 124 THR A N 1
ATOM 989 C CA . THR A 1 124 ? 7.222 -19.125 2.364 1.00 98.25 124 THR A CA 1
ATOM 990 C C . THR A 1 124 ? 6.177 -18.881 3.446 1.00 98.25 124 THR A C 1
ATOM 992 O O . THR A 1 124 ? 6.540 -18.809 4.617 1.00 98.25 124 THR A O 1
ATOM 995 N N . LYS A 1 125 ? 4.893 -18.774 3.073 1.00 98.12 125 LYS A N 1
ATOM 996 C CA . LYS A 1 125 ? 3.774 -18.425 3.955 1.00 98.12 125 LYS A CA 1
ATOM 997 C C . LYS A 1 125 ? 3.973 -17.110 4.705 1.00 98.12 125 LYS A C 1
ATOM 999 O O . LYS A 1 125 ? 3.482 -16.939 5.819 1.00 98.12 125 LYS A O 1
ATOM 1004 N N . THR A 1 126 ? 4.681 -16.160 4.102 1.00 98.38 126 THR A N 1
ATOM 1005 C CA . THR A 1 126 ? 4.962 -14.866 4.736 1.00 98.38 126 THR A CA 1
ATOM 1006 C C . THR A 1 126 ? 3.669 -14.085 5.019 1.00 98.38 126 THR A C 1
ATOM 1008 O O . THR A 1 126 ? 3.596 -13.364 6.009 1.00 98.38 126 THR A O 1
ATOM 1011 N N . TYR A 1 127 ? 2.590 -14.333 4.265 1.00 97.62 127 TYR A N 1
ATOM 1012 C CA . TYR A 1 127 ? 1.249 -13.801 4.552 1.00 97.62 127 TYR A CA 1
ATOM 1013 C C . TYR A 1 127 ? 0.696 -14.152 5.952 1.00 97.62 127 TYR A C 1
ATOM 1015 O O . TYR A 1 127 ? -0.216 -13.482 6.447 1.00 97.62 127 TYR A O 1
ATOM 1023 N N . GLU A 1 128 ? 1.231 -15.173 6.634 1.00 97.94 128 GLU A N 1
ATOM 1024 C CA . GLU A 1 128 ? 0.858 -15.476 8.021 1.00 97.94 128 GLU A CA 1
ATOM 1025 C C . GLU A 1 128 ? 1.228 -14.340 8.986 1.00 97.94 128 GLU A C 1
ATOM 1027 O O . GLU A 1 128 ? 0.581 -14.195 10.021 1.00 97.94 128 GLU A O 1
ATOM 1032 N N . GLU A 1 129 ? 2.240 -13.525 8.674 1.00 97.81 129 GLU A N 1
ATOM 1033 C CA . GLU A 1 129 ? 2.583 -12.327 9.455 1.00 97.81 129 GLU A CA 1
ATOM 1034 C C . GLU A 1 129 ? 1.413 -11.334 9.462 1.00 97.81 129 GLU A C 1
ATOM 1036 O O . GLU A 1 129 ? 1.005 -10.855 10.520 1.00 97.81 129 GLU A O 1
ATOM 1041 N N . ILE A 1 130 ? 0.785 -11.136 8.300 1.00 98.00 130 ILE A N 1
ATOM 1042 C CA . ILE A 1 130 ? -0.379 -10.256 8.126 1.00 98.00 130 ILE A CA 1
ATOM 1043 C C . ILE A 1 130 ? -1.598 -10.826 8.851 1.00 98.00 130 ILE A C 1
ATOM 1045 O O . ILE A 1 130 ? -2.327 -10.110 9.537 1.00 98.00 130 ILE A O 1
ATOM 1049 N N . THR A 1 131 ? -1.786 -12.141 8.760 1.00 96.69 131 THR A N 1
ATOM 1050 C CA . THR A 1 131 ? -2.875 -12.842 9.452 1.00 96.69 131 THR A CA 1
ATOM 1051 C C . THR A 1 131 ? -2.742 -12.692 10.975 1.00 96.69 131 THR A C 1
ATOM 1053 O O . THR A 1 131 ? -3.700 -12.328 11.659 1.00 96.69 131 THR A O 1
ATOM 1056 N N . LYS A 1 132 ? -1.525 -12.866 11.514 1.00 97.56 132 LYS A N 1
ATOM 1057 C CA . LYS A 1 132 ? -1.208 -12.672 12.942 1.00 97.56 132 LYS A CA 1
ATOM 1058 C C . LYS A 1 132 ? -1.395 -11.224 13.391 1.00 97.56 132 LYS A C 1
ATOM 1060 O O . LYS A 1 132 ? -1.824 -11.004 14.525 1.00 97.56 132 LYS A O 1
ATOM 1065 N N . ALA A 1 133 ? -1.110 -10.256 12.519 1.00 97.44 133 ALA A N 1
ATOM 1066 C CA . ALA A 1 133 ? -1.301 -8.838 12.806 1.00 97.44 133 ALA A CA 1
ATOM 1067 C C . ALA A 1 133 ? -2.780 -8.471 13.009 1.00 97.44 133 ALA A C 1
ATOM 1069 O O . ALA A 1 133 ? -3.059 -7.537 13.763 1.00 97.44 133 ALA A O 1
ATOM 1070 N N . LYS A 1 134 ? -3.716 -9.224 12.406 1.00 97.12 134 LYS A N 1
ATOM 1071 C CA . LYS A 1 134 ? -5.173 -8.993 12.454 1.00 97.12 134 LYS A CA 1
ATOM 1072 C C . LYS A 1 134 ? -5.559 -7.551 12.077 1.00 97.12 134 LYS A C 1
ATOM 1074 O O . LYS A 1 134 ? -6.110 -6.835 12.914 1.00 97.12 134 LYS A O 1
ATOM 1079 N N . PRO A 1 135 ? -5.240 -7.100 10.850 1.00 98.44 135 PRO A N 1
ATOM 1080 C CA . PRO A 1 135 ? -5.576 -5.752 10.401 1.00 98.44 135 PRO A CA 1
ATOM 1081 C C . PRO A 1 135 ? -7.078 -5.478 10.410 1.00 98.44 135 PRO A C 1
ATOM 1083 O O . PRO A 1 135 ? -7.877 -6.333 10.051 1.00 98.44 135 PRO A O 1
ATOM 1086 N N . ASP A 1 136 ? -7.473 -4.245 10.694 1.00 98.69 136 ASP A N 1
ATOM 1087 C CA . ASP A 1 136 ? -8.803 -3.767 10.318 1.00 98.69 136 ASP A CA 1
ATOM 1088 C C . ASP A 1 136 ? -8.847 -3.356 8.846 1.00 98.69 136 ASP A C 1
ATOM 1090 O O . ASP A 1 136 ? -9.897 -3.473 8.205 1.00 98.69 136 ASP A O 1
ATOM 1094 N N . ILE A 1 137 ? -7.713 -2.854 8.350 1.00 98.81 137 ILE A N 1
ATOM 1095 C CA . ILE A 1 137 ? -7.490 -2.387 6.985 1.00 98.81 137 ILE A CA 1
ATOM 1096 C C . ILE A 1 137 ? -6.141 -2.932 6.511 1.00 98.81 137 ILE A C 1
ATOM 1098 O O . ILE A 1 137 ? -5.144 -2.816 7.227 1.00 98.81 137 ILE A O 1
ATOM 1102 N N . LEU A 1 138 ? -6.106 -3.495 5.307 1.00 98.88 138 LEU A N 1
ATOM 1103 C CA . LEU A 1 138 ? -4.891 -3.935 4.629 1.00 98.88 138 LEU A CA 1
ATOM 1104 C C . LEU A 1 138 ? -4.682 -3.077 3.379 1.00 98.88 138 LEU A C 1
ATOM 1106 O O . LEU A 1 138 ? -5.493 -3.136 2.462 1.00 98.88 138 LEU A O 1
ATOM 1110 N N . LEU A 1 139 ? -3.597 -2.304 3.329 1.00 98.94 139 LEU A N 1
ATOM 1111 C CA . LEU A 1 139 ? -3.103 -1.685 2.099 1.00 98.94 139 LEU A CA 1
ATOM 1112 C C . LEU A 1 139 ? -2.006 -2.577 1.523 1.00 98.94 139 LEU A C 1
ATOM 1114 O O . LEU A 1 139 ? -0.946 -2.700 2.134 1.00 98.94 139 LEU A O 1
ATOM 1118 N N . PHE A 1 140 ? -2.250 -3.183 0.364 1.00 98.88 140 PHE A N 1
ATOM 1119 C CA . PHE A 1 140 ? -1.341 -4.157 -0.227 1.00 98.88 140 PHE A CA 1
ATOM 1120 C C . PHE A 1 140 ? -0.888 -3.731 -1.629 1.00 98.88 140 PHE A C 1
ATOM 1122 O O . PHE A 1 140 ? -1.682 -3.609 -2.560 1.00 98.88 140 PHE A O 1
ATOM 1129 N N . GLU A 1 141 ? 0.415 -3.511 -1.766 1.00 98.62 141 GLU A N 1
ATOM 1130 C CA . GLU A 1 141 ? 1.138 -3.444 -3.033 1.00 98.62 141 GLU A CA 1
ATOM 1131 C C . GLU A 1 141 ? 1.703 -4.847 -3.342 1.00 98.62 141 GLU A C 1
ATOM 1133 O O . GLU A 1 141 ? 2.638 -5.278 -2.665 1.00 98.62 141 GLU A O 1
ATOM 1138 N N . PRO A 1 142 ? 1.135 -5.610 -4.294 1.00 97.19 142 PRO A N 1
ATOM 1139 C CA . PRO A 1 142 ? 1.390 -7.044 -4.430 1.00 97.19 142 PRO A CA 1
ATOM 1140 C C . PRO A 1 142 ? 2.644 -7.369 -5.255 1.00 97.19 142 PRO A C 1
ATOM 1142 O O . PRO A 1 142 ? 2.656 -8.324 -6.025 1.00 97.19 142 PRO A O 1
ATOM 1145 N N . PHE A 1 143 ? 3.703 -6.577 -5.105 1.00 97.56 143 PHE A N 1
ATOM 1146 C CA . PHE A 1 143 ? 5.011 -6.793 -5.717 1.00 97.56 143 PHE A CA 1
ATOM 1147 C C . PHE A 1 143 ? 5.003 -6.888 -7.254 1.00 97.56 143 PHE A C 1
ATOM 1149 O O . PHE A 1 143 ? 5.854 -7.573 -7.826 1.00 97.56 143 PHE A O 1
ATOM 1156 N N . LEU A 1 144 ? 4.082 -6.200 -7.944 1.00 96.75 144 LEU A N 1
ATOM 1157 C CA . LEU A 1 144 ? 3.941 -6.289 -9.410 1.00 96.75 144 LEU A CA 1
ATOM 1158 C C . LEU A 1 144 ? 5.263 -6.060 -10.155 1.00 96.75 144 LEU A C 1
ATOM 1160 O O . LEU A 1 144 ? 5.516 -6.711 -11.167 1.00 96.75 144 LEU A O 1
ATOM 1164 N N . LEU A 1 145 ? 6.125 -5.171 -9.655 1.00 95.50 145 LEU A N 1
ATOM 1165 C CA . LEU A 1 145 ? 7.434 -4.925 -10.254 1.00 95.50 145 LEU A CA 1
ATOM 1166 C C . LEU A 1 145 ? 8.355 -6.157 -10.202 1.00 95.50 145 LEU A C 1
ATOM 1168 O O . LEU A 1 145 ? 9.042 -6.435 -11.182 1.00 95.50 145 LEU A O 1
ATOM 1172 N N . ASN A 1 146 ? 8.347 -6.902 -9.094 1.00 95.62 146 ASN A N 1
ATOM 1173 C CA . ASN A 1 146 ? 9.162 -8.111 -8.915 1.00 95.62 146 ASN A CA 1
ATOM 1174 C C . ASN A 1 146 ? 8.543 -9.337 -9.609 1.00 95.62 146 ASN A C 1
ATOM 1176 O O . ASN A 1 146 ? 9.252 -10.284 -9.953 1.00 95.62 146 ASN A O 1
ATOM 1180 N N . ASP A 1 147 ? 7.228 -9.322 -9.822 1.00 96.38 147 ASP A N 1
ATOM 1181 C CA . ASP A 1 147 ? 6.501 -10.348 -10.570 1.00 96.38 147 ASP A CA 1
ATOM 1182 C C . ASP A 1 147 ? 6.658 -10.183 -12.093 1.00 96.38 147 ASP A C 1
ATOM 1184 O O . ASP A 1 147 ? 6.593 -11.172 -12.836 1.00 96.38 147 ASP A O 1
ATOM 1188 N N . ASN A 1 148 ? 6.884 -8.954 -12.569 1.00 89.50 148 ASN A N 1
ATOM 1189 C CA . ASN A 1 148 ? 6.983 -8.619 -13.988 1.00 89.50 148 ASN A CA 1
ATOM 1190 C C . ASN A 1 148 ? 8.121 -9.391 -14.681 1.00 89.50 148 ASN A C 1
ATOM 1192 O O . ASN A 1 148 ? 9.297 -9.262 -14.345 1.00 89.50 148 ASN A O 1
ATOM 1196 N N . GLY A 1 149 ? 7.759 -10.210 -15.673 1.00 84.62 149 GLY A N 1
ATOM 1197 C CA . GLY A 1 149 ? 8.699 -11.050 -16.421 1.00 84.62 149 GLY A CA 1
ATOM 1198 C C . GLY A 1 149 ? 9.233 -12.268 -15.653 1.00 84.62 149 GLY A C 1
ATOM 1199 O O . GLY A 1 149 ? 10.048 -13.004 -16.208 1.00 84.62 149 GLY A O 1
ATOM 1200 N N . VAL A 1 1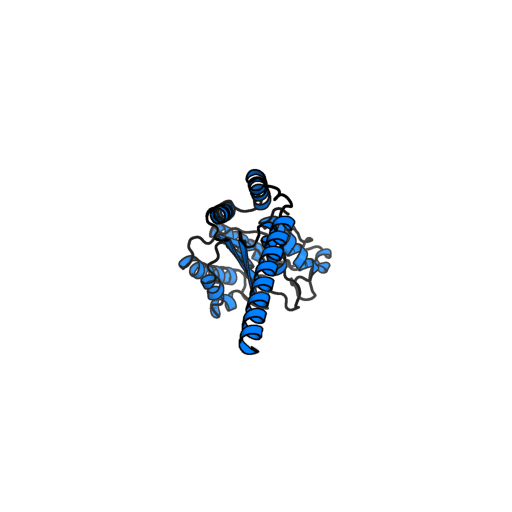50 ? 8.775 -12.500 -14.416 1.00 91.56 150 VAL A N 1
ATOM 1201 C CA . VAL A 1 150 ? 9.219 -13.607 -13.549 1.00 91.56 150 VAL A CA 1
ATOM 1202 C C . VAL A 1 150 ? 8.060 -14.536 -13.191 1.00 91.56 150 VAL A C 1
ATOM 1204 O O . VAL A 1 150 ? 8.123 -15.732 -13.469 1.00 91.56 150 VAL A O 1
ATOM 1207 N N . VAL A 1 151 ? 7.008 -13.994 -12.575 1.00 95.38 151 VAL A N 1
ATOM 1208 C CA . VAL A 1 151 ? 5.806 -14.737 -12.163 1.00 95.38 151 VAL A CA 1
ATOM 1209 C C . VAL A 1 151 ? 4.734 -14.638 -13.249 1.00 95.38 151 VAL A C 1
ATOM 1211 O O . VAL A 1 151 ? 4.143 -15.653 -13.622 1.00 95.38 151 VAL A O 1
ATOM 1214 N N . GLY A 1 152 ? 4.562 -13.439 -13.816 1.00 94.94 152 GLY A N 1
ATOM 1215 C CA . GLY A 1 152 ? 3.520 -13.135 -14.796 1.00 94.94 152 GLY A CA 1
ATOM 1216 C C . GLY A 1 152 ? 2.152 -12.916 -14.145 1.00 94.94 152 GLY A C 1
ATOM 1217 O O . GLY A 1 152 ? 1.816 -13.568 -13.159 1.00 94.94 152 GLY A O 1
ATOM 1218 N N . ILE A 1 153 ? 1.364 -12.005 -14.721 1.00 96.88 153 ILE A N 1
ATOM 1219 C CA . ILE A 1 153 ? 0.149 -11.476 -14.092 1.00 96.88 153 ILE A CA 1
ATOM 1220 C C . ILE A 1 153 ? -0.889 -12.544 -13.727 1.00 96.88 153 ILE A C 1
ATOM 1222 O O . ILE A 1 153 ? -1.422 -12.497 -12.627 1.00 96.88 153 ILE A O 1
ATOM 1226 N N . ASP A 1 154 ? -1.128 -13.548 -14.572 1.00 97.25 154 ASP A N 1
ATOM 1227 C CA . ASP A 1 154 ? -2.113 -14.596 -14.266 1.00 97.25 154 ASP A CA 1
ATOM 1228 C C . ASP A 1 154 ? -1.746 -15.344 -12.970 1.00 97.25 154 ASP A C 1
ATOM 1230 O O . ASP A 1 154 ? -2.564 -15.474 -12.059 1.00 97.25 154 ASP A O 1
ATOM 1234 N N . ASN A 1 155 ? -0.474 -15.735 -12.829 1.00 98.25 155 ASN A N 1
ATOM 1235 C CA . ASN A 1 155 ? 0.025 -16.391 -11.619 1.00 98.25 155 ASN A CA 1
ATOM 1236 C C . ASN A 1 155 ? 0.068 -15.432 -10.421 1.00 98.25 155 ASN A C 1
ATOM 1238 O O . ASN A 1 155 ? -0.145 -15.862 -9.290 1.00 98.25 155 ASN A O 1
ATOM 1242 N N . THR A 1 156 ? 0.351 -14.143 -10.640 1.00 98.44 156 THR A N 1
ATOM 1243 C CA . THR A 1 156 ? 0.269 -13.115 -9.594 1.00 98.44 156 THR A CA 1
ATOM 1244 C C . THR A 1 156 ? -1.130 -13.088 -8.987 1.00 98.44 156 THR A C 1
ATOM 1246 O O . THR A 1 156 ? -1.268 -13.152 -7.767 1.00 98.44 156 THR A O 1
ATOM 1249 N N . LEU A 1 157 ? -2.170 -13.048 -9.823 1.00 98.69 157 LEU A N 1
ATOM 1250 C CA . LEU A 1 157 ? -3.559 -13.010 -9.368 1.00 98.69 157 LEU A CA 1
ATOM 1251 C C . LEU A 1 157 ? -3.975 -14.316 -8.675 1.00 98.69 157 LEU A C 1
ATOM 1253 O O . LEU A 1 157 ? -4.622 -14.264 -7.631 1.00 98.69 157 LEU A O 1
ATOM 1257 N N . GLU A 1 158 ? -3.547 -15.479 -9.179 1.00 98.56 158 GLU A N 1
ATOM 1258 C CA . GLU A 1 158 ? -3.760 -16.766 -8.495 1.00 98.56 158 GLU A CA 1
ATOM 1259 C C . GLU A 1 158 ? -3.086 -16.808 -7.114 1.00 98.56 158 GLU A C 1
ATOM 1261 O O . GLU A 1 158 ? 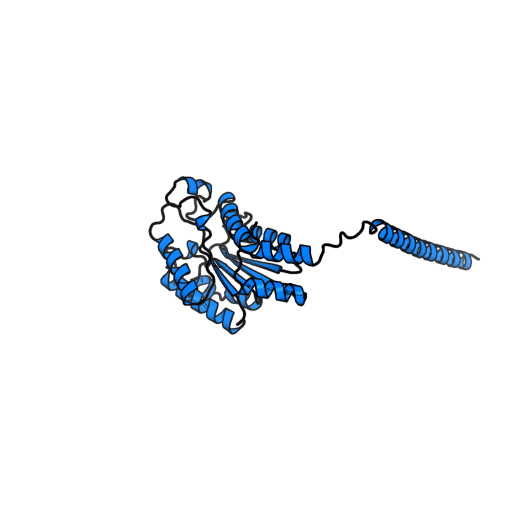-3.685 -17.251 -6.131 1.00 98.56 158 GLU A O 1
ATOM 1266 N N . ASN A 1 159 ? -1.852 -16.308 -7.005 1.00 98.75 159 ASN A N 1
ATOM 1267 C CA . ASN A 1 159 ? -1.152 -16.221 -5.725 1.00 98.75 159 ASN A CA 1
ATOM 1268 C C . ASN A 1 159 ? -1.886 -15.287 -4.753 1.00 98.75 159 ASN A C 1
ATOM 1270 O O . ASN A 1 159 ? -2.005 -15.613 -3.571 1.00 98.75 159 ASN A O 1
ATOM 1274 N N . LEU A 1 160 ? -2.398 -14.150 -5.233 1.00 98.69 160 LEU A N 1
ATOM 1275 C CA . LEU A 1 160 ? -3.182 -13.226 -4.413 1.00 98.69 160 LEU A CA 1
ATOM 1276 C C . LEU A 1 160 ? -4.487 -13.849 -3.929 1.00 98.69 160 LEU A C 1
ATOM 1278 O O . LEU A 1 160 ? -4.801 -13.716 -2.750 1.00 98.69 160 LEU A O 1
ATOM 1282 N N . ASP A 1 161 ? -5.206 -14.578 -4.781 1.00 98.50 161 ASP A N 1
ATOM 1283 C CA . ASP A 1 161 ? -6.409 -15.314 -4.381 1.00 98.50 161 ASP A CA 1
ATOM 1284 C C . ASP A 1 161 ? -6.110 -16.314 -3.246 1.00 98.50 161 ASP A C 1
ATOM 1286 O O . ASP A 1 161 ? -6.823 -16.356 -2.241 1.00 98.50 161 ASP A O 1
ATOM 1290 N N . VAL A 1 162 ? -5.001 -17.059 -3.335 1.00 98.38 162 VAL A N 1
ATOM 1291 C CA . VAL A 1 162 ? -4.560 -17.962 -2.257 1.00 98.38 162 VAL A CA 1
ATOM 1292 C C . VAL A 1 162 ? -4.254 -17.194 -0.967 1.00 98.38 162 VAL A C 1
ATOM 1294 O O . VAL A 1 162 ? -4.739 -17.576 0.102 1.00 98.38 162 VAL A O 1
ATOM 1297 N N . VAL A 1 163 ? -3.471 -16.113 -1.047 1.00 98.44 163 VAL A N 1
ATOM 1298 C CA . VAL A 1 163 ? -3.120 -15.270 0.112 1.00 98.44 163 VAL A CA 1
ATOM 1299 C C . VAL A 1 163 ? -4.374 -14.722 0.786 1.00 98.44 163 VAL A C 1
ATOM 1301 O O . VAL A 1 163 ? -4.536 -14.863 2.001 1.00 98.44 163 VAL A O 1
ATOM 1304 N N . MET A 1 164 ? -5.273 -14.122 0.008 1.00 98.44 164 MET A N 1
ATOM 1305 C CA . MET A 1 164 ? -6.452 -13.449 0.537 1.00 98.44 164 MET A CA 1
ATOM 1306 C C . MET A 1 164 ? -7.443 -14.433 1.150 1.00 98.44 164 MET A C 1
ATOM 1308 O O . MET A 1 164 ? -7.929 -14.179 2.251 1.00 98.44 164 MET A O 1
ATOM 1312 N N . LYS A 1 165 ? -7.640 -15.615 0.548 1.00 97.88 165 LYS A N 1
ATOM 1313 C CA . LYS A 1 165 ? -8.443 -16.694 1.151 1.00 97.88 165 LYS A CA 1
ATOM 1314 C C . LYS A 1 165 ? -7.954 -17.079 2.543 1.00 97.88 165 LYS A C 1
ATOM 1316 O O . LYS A 1 165 ? -8.771 -17.319 3.431 1.00 97.88 165 LYS A O 1
ATOM 1321 N N . HIS A 1 166 ? -6.639 -17.142 2.749 1.00 97.38 166 HIS A N 1
ATOM 1322 C CA . HIS A 1 166 ? -6.076 -17.444 4.063 1.00 97.38 166 HIS A CA 1
ATOM 1323 C C . HIS A 1 166 ? -6.293 -16.308 5.068 1.00 97.38 166 HIS A C 1
ATOM 1325 O O . HIS A 1 166 ? -6.731 -16.571 6.187 1.00 97.38 166 HIS A O 1
ATOM 1331 N N . ILE A 1 167 ? -6.033 -15.061 4.670 1.00 97.88 167 ILE A N 1
ATOM 1332 C CA . ILE A 1 167 ? -6.193 -13.896 5.551 1.00 97.88 167 ILE A CA 1
ATOM 1333 C C . ILE A 1 167 ? -7.668 -13.720 5.959 1.00 97.88 167 ILE A C 1
ATOM 1335 O O . ILE A 1 167 ? -7.981 -13.541 7.137 1.00 97.88 167 ILE A O 1
ATOM 1339 N N . GLU A 1 168 ? -8.595 -13.815 5.008 1.00 96.88 168 GLU A N 1
ATOM 1340 C CA . GLU A 1 168 ? -10.026 -13.574 5.232 1.00 96.88 168 GLU A CA 1
ATOM 1341 C C . GLU A 1 168 ? -10.729 -14.711 5.974 1.00 96.88 168 GLU A C 1
ATOM 1343 O O . GLU A 1 168 ? -11.710 -14.472 6.686 1.00 96.88 168 GLU A O 1
ATOM 1348 N N . ALA A 1 169 ? -10.216 -15.943 5.873 1.00 96.94 169 ALA A N 1
ATOM 1349 C CA . ALA A 1 169 ? -10.709 -17.060 6.674 1.00 96.94 169 ALA A CA 1
ATOM 1350 C C . ALA A 1 169 ? -10.588 -16.776 8.182 1.00 96.94 169 ALA A C 1
ATOM 1352 O O . ALA A 1 169 ? -11.462 -17.181 8.955 1.00 96.94 169 ALA A O 1
ATOM 1353 N N . GLU A 1 170 ? -9.546 -16.047 8.591 1.00 95.44 170 GLU A N 1
ATOM 1354 C CA . GLU A 1 170 ? -9.318 -15.642 9.981 1.00 95.44 170 GLU A CA 1
ATOM 1355 C C . GLU A 1 170 ? -9.866 -14.244 10.302 1.00 95.44 170 GLU A C 1
ATOM 1357 O O . GLU A 1 170 ? -10.142 -13.944 11.467 1.00 95.44 170 GLU A O 1
ATOM 1362 N N . ASN A 1 171 ? -10.067 -13.398 9.288 1.00 95.69 171 ASN A N 1
ATOM 1363 C CA . ASN A 1 171 ? -10.487 -12.014 9.460 1.00 95.69 171 ASN A CA 1
ATOM 1364 C C . ASN A 1 171 ? -11.538 -11.566 8.433 1.00 95.69 171 ASN A C 1
ATOM 1366 O O . ASN A 1 171 ? -11.259 -10.854 7.471 1.00 95.69 171 ASN A O 1
ATOM 1370 N N . LYS A 1 172 ? -12.793 -11.935 8.695 1.00 93.94 172 LYS A N 1
ATOM 1371 C CA . LYS A 1 172 ? -13.932 -11.669 7.798 1.00 93.94 172 LYS A CA 1
ATOM 1372 C C . LYS A 1 172 ? -14.342 -10.199 7.682 1.00 93.94 172 LYS A C 1
ATOM 1374 O O . LYS A 1 172 ? -15.134 -9.864 6.811 1.00 93.94 172 LYS A O 1
ATOM 1379 N N . ASN A 1 173 ? -13.864 -9.342 8.583 1.00 95.06 173 ASN A N 1
ATOM 1380 C CA . ASN A 1 173 ? -14.20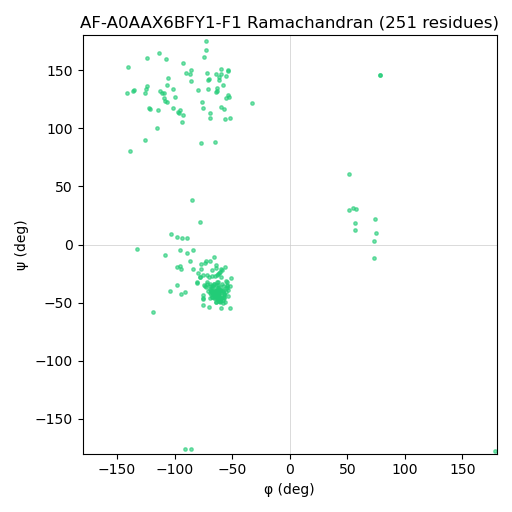9 -7.919 8.611 1.00 95.06 173 ASN A CA 1
ATOM 1381 C C . ASN A 1 173 ? -13.083 -7.039 8.048 1.00 95.06 173 ASN A C 1
ATOM 1383 O O . ASN A 1 173 ? -13.135 -5.816 8.212 1.00 95.06 173 ASN A O 1
ATOM 1387 N N . LEU A 1 174 ? -12.052 -7.642 7.451 1.00 98.25 174 LEU A N 1
ATOM 1388 C CA . LEU A 1 174 ? -10.950 -6.928 6.825 1.00 98.25 174 LEU A CA 1
ATOM 1389 C C . LEU A 1 174 ? -11.453 -6.093 5.643 1.00 98.25 174 LEU A C 1
ATOM 1391 O O . LEU A 1 174 ? -12.216 -6.577 4.813 1.00 98.25 174 LEU A O 1
ATOM 1395 N N . VAL A 1 175 ? -10.996 -4.844 5.556 1.00 98.56 175 VAL A N 1
ATOM 1396 C CA . VAL A 1 175 ? -11.100 -4.052 4.326 1.00 98.56 175 VAL A CA 1
ATOM 1397 C C . VAL A 1 175 ? -9.743 -4.068 3.638 1.00 98.56 175 VAL A C 1
ATOM 1399 O O . VAL A 1 175 ? -8.764 -3.574 4.195 1.00 98.56 175 VAL A O 1
ATOM 1402 N N . THR A 1 176 ? -9.692 -4.629 2.436 1.00 98.75 176 THR A N 1
ATOM 1403 C CA . THR A 1 176 ? -8.469 -4.704 1.629 1.00 98.75 176 THR A CA 1
ATOM 1404 C C . THR A 1 176 ? -8.478 -3.629 0.553 1.00 98.75 176 THR A C 1
ATOM 1406 O O . THR A 1 176 ? -9.480 -3.448 -0.139 1.00 98.75 176 THR A O 1
ATOM 1409 N N . ILE A 1 177 ? -7.348 -2.939 0.413 1.00 98.88 177 ILE A N 1
ATOM 1410 C CA . ILE A 1 177 ? -7.069 -1.953 -0.625 1.00 98.88 177 ILE A CA 1
ATOM 1411 C C . ILE A 1 177 ? -5.834 -2.414 -1.390 1.00 98.88 177 ILE A C 1
ATOM 1413 O O . ILE A 1 177 ? -4.739 -2.464 -0.826 1.00 98.88 177 ILE A O 1
ATOM 1417 N N . PHE A 1 178 ? -5.992 -2.710 -2.674 1.00 98.88 178 PHE A N 1
ATOM 1418 C CA . PHE A 1 178 ? -4.867 -2.975 -3.562 1.00 98.88 178 PHE A CA 1
ATOM 1419 C C . PHE A 1 178 ? -4.365 -1.694 -4.229 1.00 98.88 178 PHE A C 1
ATOM 1421 O O . PHE A 1 178 ? -5.130 -0.778 -4.541 1.00 98.88 178 PHE A O 1
ATOM 1428 N N . GLN A 1 179 ? -3.061 -1.652 -4.483 1.00 98.75 179 GLN A N 1
ATOM 1429 C CA . GLN A 1 179 ? -2.424 -0.655 -5.339 1.00 98.75 179 GLN A CA 1
ATOM 1430 C C . GLN A 1 179 ? -1.337 -1.316 -6.195 1.00 98.75 179 GLN A C 1
ATOM 1432 O O . GLN A 1 179 ? -0.778 -2.328 -5.773 1.00 98.75 179 GLN A O 1
ATOM 1437 N N . PRO A 1 180 ? -1.010 -0.783 -7.383 1.00 98.38 180 PRO A N 1
ATOM 1438 C CA . PRO A 1 180 ? 0.120 -1.287 -8.159 1.00 98.38 180 PRO A CA 1
ATOM 1439 C C . PRO A 1 180 ? 1.465 -0.879 -7.539 1.00 98.38 180 PRO A C 1
ATOM 1441 O O . PRO A 1 180 ? 1.507 0.021 -6.700 1.00 98.38 180 PRO A O 1
ATOM 1444 N N . SER A 1 181 ? 2.568 -1.487 -7.995 1.00 97.81 181 SER A N 1
ATOM 1445 C CA . SER A 1 181 ? 3.909 -0.934 -7.757 1.00 97.81 181 SER A CA 1
ATOM 1446 C C . SER A 1 181 ? 4.158 0.315 -8.612 1.00 97.81 181 SER A C 1
ATOM 1448 O O . SER A 1 181 ? 3.370 0.641 -9.501 1.00 97.81 181 SER A O 1
ATOM 1450 N N . ALA A 1 182 ? 5.305 0.973 -8.419 1.00 97.31 182 ALA A N 1
ATOM 1451 C CA . ALA A 1 182 ? 5.718 2.137 -9.198 1.00 97.31 182 ALA A CA 1
ATOM 1452 C C . ALA A 1 182 ? 5.717 1.927 -10.733 1.00 97.31 182 ALA A C 1
ATOM 1454 O O . ALA A 1 182 ? 5.957 0.817 -11.222 1.00 97.31 182 ALA A O 1
ATOM 1455 N N . PRO A 1 183 ? 5.455 3.000 -11.508 1.00 97.38 183 PRO A N 1
ATOM 1456 C CA . PRO A 1 183 ? 5.492 2.974 -12.968 1.00 97.38 183 PRO A CA 1
ATOM 1457 C C . PRO A 1 183 ? 6.886 2.685 -13.530 1.00 97.38 183 PRO A C 1
ATOM 1459 O O . PRO A 1 183 ? 7.904 3.137 -13.011 1.00 97.38 183 PRO A O 1
ATOM 1462 N N . VAL A 1 184 ? 6.921 1.988 -14.668 1.00 96.75 184 VAL A N 1
ATOM 1463 C CA . VAL A 1 184 ? 8.152 1.658 -15.402 1.00 96.75 184 VAL A CA 1
ATOM 1464 C C . VAL A 1 184 ? 8.223 2.491 -16.683 1.00 96.75 184 VAL A C 1
ATOM 1466 O O . VAL A 1 184 ? 7.320 2.430 -17.522 1.00 96.75 184 VAL A O 1
ATOM 1469 N N . TYR A 1 185 ? 9.312 3.248 -16.859 1.00 97.50 185 TYR A N 1
ATOM 1470 C CA . TYR A 1 185 ? 9.522 4.096 -18.039 1.00 97.50 185 TYR A CA 1
ATOM 1471 C C . TYR A 1 185 ? 9.414 3.295 -19.349 1.00 97.50 185 TYR A C 1
ATOM 1473 O O . TYR A 1 185 ? 10.091 2.286 -19.538 1.00 97.50 185 TYR A O 1
ATOM 1481 N N . GLN A 1 186 ? 8.552 3.760 -20.258 1.00 96.06 186 GLN A N 1
ATOM 1482 C CA . GLN A 1 186 ? 8.261 3.186 -21.580 1.00 96.06 186 GLN A CA 1
ATOM 1483 C C . GLN A 1 186 ? 7.799 1.719 -21.601 1.00 96.06 186 GLN A C 1
ATOM 1485 O O . GLN A 1 186 ? 7.818 1.089 -22.667 1.00 96.06 186 GLN A O 1
ATOM 1490 N N . ALA A 1 187 ? 7.337 1.166 -20.477 1.00 94.69 187 ALA A N 1
ATOM 1491 C CA . ALA A 1 187 ? 6.846 -0.205 -20.454 1.00 94.69 187 ALA A CA 1
ATOM 1492 C C . ALA A 1 187 ? 5.605 -0.382 -21.343 1.00 94.69 187 ALA A C 1
ATOM 1494 O O . ALA A 1 187 ? 4.657 0.399 -21.291 1.00 94.69 187 ALA A O 1
ATOM 1495 N N . LYS A 1 188 ? 5.612 -1.429 -22.177 1.00 91.94 188 LYS A N 1
ATOM 1496 C CA . LYS A 1 188 ? 4.511 -1.714 -23.113 1.00 91.94 188 LYS A CA 1
ATOM 1497 C C . LYS A 1 188 ? 3.444 -2.627 -22.521 1.00 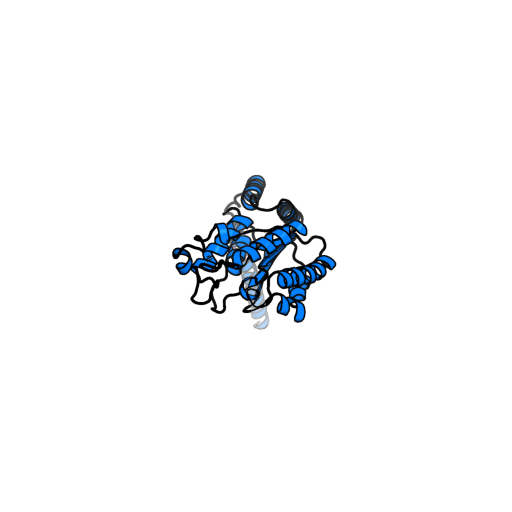91.94 188 LYS A C 1
ATOM 1499 O O . LYS A 1 188 ? 2.266 -2.363 -22.716 1.00 91.94 188 LYS A O 1
ATOM 1504 N N . ASN A 1 189 ? 3.861 -3.654 -21.782 1.00 91.88 189 ASN A N 1
ATOM 1505 C CA . ASN A 1 189 ? 2.951 -4.673 -21.251 1.00 91.88 189 ASN A CA 1
ATOM 1506 C C . ASN A 1 189 ? 2.566 -4.416 -19.791 1.00 91.88 189 ASN A C 1
ATOM 1508 O O . ASN A 1 189 ? 1.420 -4.628 -19.428 1.00 91.88 189 ASN A O 1
ATOM 1512 N N . TYR A 1 190 ? 3.485 -3.880 -18.987 1.00 95.75 190 TYR A N 1
ATOM 1513 C CA . TYR A 1 190 ? 3.281 -3.649 -17.554 1.00 95.75 190 TYR A CA 1
ATOM 1514 C C . TYR A 1 190 ? 2.028 -2.819 -17.185 1.00 95.75 190 TYR A C 1
ATOM 1516 O O . TYR A 1 190 ? 1.376 -3.144 -16.197 1.00 95.75 190 TYR A O 1
ATOM 1524 N N . PRO A 1 191 ? 1.602 -1.801 -17.966 1.00 96.38 191 PRO A N 1
ATOM 1525 C CA . PRO A 1 191 ? 0.324 -1.130 -17.707 1.00 96.38 191 PRO A CA 1
ATOM 1526 C C . PRO A 1 191 ? -0.901 -2.062 -17.778 1.00 96.38 191 PRO A C 1
ATOM 1528 O O . PRO A 1 191 ? -1.892 -1.811 -17.094 1.00 96.38 191 PRO A O 1
ATOM 1531 N N . ASN A 1 192 ? -0.842 -3.139 -18.571 1.00 96.75 192 ASN A N 1
ATOM 1532 C CA . ASN A 1 192 ? -1.902 -4.150 -18.614 1.00 96.75 192 ASN A CA 1
ATOM 1533 C C . ASN A 1 192 ? -1.911 -5.003 -17.340 1.00 96.75 192 ASN A C 1
ATOM 1535 O O . ASN A 1 192 ? -2.989 -5.350 -16.873 1.00 96.75 192 ASN A O 1
ATOM 1539 N N . ASP A 1 193 ? -0.749 -5.276 -16.740 1.00 97.06 193 ASP A N 1
ATOM 1540 C CA . ASP A 1 193 ? -0.657 -6.005 -15.465 1.00 97.06 193 ASP A CA 1
ATOM 1541 C C . ASP A 1 193 ? -1.310 -5.197 -14.333 1.00 97.06 193 ASP A C 1
ATOM 1543 O O . ASP A 1 193 ? -2.100 -5.717 -13.546 1.00 97.06 193 ASP A O 1
ATOM 1547 N N . VAL A 1 194 ? -1.064 -3.883 -14.308 1.00 98.06 194 VAL A N 1
ATOM 1548 C CA . VAL A 1 194 ? -1.744 -2.954 -13.390 1.00 98.06 194 VAL A CA 1
ATOM 1549 C C . VAL A 1 194 ? -3.253 -2.949 -13.616 1.00 98.06 194 VAL A C 1
ATOM 1551 O O . VAL A 1 194 ? -4.024 -2.912 -12.656 1.00 98.06 194 VAL A O 1
ATOM 1554 N N . LYS A 1 195 ? -3.687 -2.993 -14.881 1.00 98.44 195 LYS A N 1
ATOM 1555 C CA . LYS A 1 195 ? -5.108 -3.042 -15.222 1.00 98.44 195 LYS A CA 1
ATOM 1556 C C . LYS A 1 195 ? -5.762 -4.351 -14.771 1.00 98.44 195 LYS A C 1
ATOM 1558 O O . LYS A 1 195 ? -6.852 -4.317 -14.210 1.00 98.44 195 LYS A O 1
ATOM 1563 N N . ALA A 1 196 ? -5.086 -5.479 -14.950 1.00 98.56 196 ALA A N 1
ATOM 1564 C CA . ALA A 1 196 ? -5.566 -6.775 -14.491 1.00 98.56 196 ALA A CA 1
ATOM 1565 C C . ALA A 1 196 ? -5.678 -6.840 -12.958 1.00 98.56 196 ALA A C 1
ATOM 1567 O O . ALA A 1 196 ? -6.660 -7.371 -12.450 1.00 98.56 196 ALA A O 1
ATOM 1568 N N . LEU A 1 197 ? -4.742 -6.234 -12.212 1.00 98.75 197 LEU A N 1
ATOM 1569 C CA . LEU A 1 197 ? -4.868 -6.096 -10.755 1.00 98.75 197 LEU A CA 1
ATOM 1570 C C . LEU A 1 197 ? -6.085 -5.244 -10.358 1.00 98.75 197 LEU A C 1
ATOM 1572 O O . LEU A 1 197 ? -6.791 -5.586 -9.409 1.00 98.75 197 LEU A O 1
ATOM 1576 N N . GLU A 1 198 ? -6.349 -4.145 -11.072 1.00 98.75 198 GLU A N 1
ATOM 1577 C CA . GLU A 1 198 ? -7.552 -3.330 -10.854 1.00 98.75 198 GLU A CA 1
ATOM 1578 C C . GLU A 1 198 ? -8.830 -4.151 -11.073 1.00 98.75 198 GLU A C 1
ATOM 1580 O O . GLU A 1 198 ? -9.760 -4.073 -10.268 1.00 98.75 198 GLU A O 1
ATOM 1585 N N . ASP A 1 199 ? -8.884 -4.921 -12.160 1.00 98.75 199 ASP A N 1
ATOM 1586 C CA . ASP A 1 199 ? -10.053 -5.725 -12.512 1.00 98.75 199 ASP A CA 1
ATOM 1587 C C . ASP A 1 199 ? -10.257 -6.866 -11.505 1.00 98.75 199 ASP A C 1
ATOM 1589 O O . ASP A 1 199 ? -11.349 -6.983 -10.949 1.00 98.75 199 ASP A O 1
ATOM 1593 N N . PHE A 1 200 ? -9.192 -7.587 -11.139 1.00 98.69 200 PHE A N 1
ATOM 1594 C CA . PHE A 1 200 ? -9.203 -8.574 -10.053 1.00 98.69 200 PHE A CA 1
ATOM 1595 C C . PHE A 1 200 ? -9.732 -7.983 -8.743 1.00 98.69 200 PHE A C 1
ATOM 1597 O O . PHE A 1 200 ? -10.558 -8.600 -8.068 1.00 98.69 200 PHE A O 1
ATOM 1604 N N . SER A 1 201 ? -9.280 -6.776 -8.388 1.00 98.56 201 SER A N 1
ATOM 1605 C CA . SER A 1 201 ? -9.712 -6.106 -7.160 1.00 98.56 201 SER A CA 1
ATOM 1606 C C . SER A 1 201 ? -11.222 -5.875 -7.173 1.00 98.56 201 SER A C 1
ATOM 1608 O O . SER A 1 201 ? -11.917 -6.260 -6.237 1.00 98.56 201 SER A O 1
ATOM 1610 N N . LYS A 1 202 ? -11.753 -5.327 -8.271 1.00 97.62 202 LYS A N 1
ATOM 1611 C CA . LYS A 1 202 ? -13.189 -5.053 -8.420 1.00 97.62 202 LYS A CA 1
ATOM 1612 C C . LYS A 1 202 ? -14.033 -6.323 -8.437 1.00 97.62 202 LYS A C 1
ATOM 1614 O O . LYS A 1 202 ? -15.074 -6.359 -7.787 1.00 97.62 202 LYS A O 1
ATOM 1619 N N . GLU A 1 203 ? -13.599 -7.346 -9.169 1.00 98.25 203 GLU A N 1
ATOM 1620 C CA . GLU A 1 203 ? -14.313 -8.622 -9.294 1.00 98.25 203 GLU A CA 1
ATOM 1621 C C . GLU A 1 203 ? -14.453 -9.348 -7.952 1.00 98.25 203 GLU A C 1
ATOM 1623 O O . GLU A 1 203 ? -15.472 -9.993 -7.707 1.00 98.25 203 GLU A O 1
ATOM 1628 N N . ASN A 1 204 ? -13.473 -9.184 -7.060 1.00 97.81 204 ASN A N 1
ATOM 1629 C CA . ASN A 1 204 ? -13.460 -9.799 -5.733 1.00 97.81 204 ASN A CA 1
ATOM 1630 C C . ASN A 1 204 ? -13.938 -8.855 -4.612 1.00 97.81 204 ASN A C 1
ATOM 1632 O O . ASN A 1 204 ? -13.911 -9.223 -3.440 1.00 97.81 204 ASN A O 1
ATOM 1636 N N . GLY A 1 205 ? -14.425 -7.656 -4.952 1.00 97.06 205 GLY A N 1
ATOM 1637 C CA . GLY A 1 205 ? -14.982 -6.707 -3.982 1.00 97.06 205 GLY A CA 1
ATOM 1638 C C . GLY A 1 205 ? -13.941 -5.995 -3.111 1.00 97.06 205 GLY A C 1
ATOM 1639 O O . GLY A 1 205 ? -14.280 -5.500 -2.037 1.00 97.06 205 GLY A O 1
ATOM 1640 N N . TYR A 1 206 ? -12.692 -5.937 -3.566 1.00 98.44 206 TYR A N 1
ATOM 1641 C CA . TYR A 1 206 ? -11.621 -5.167 -2.945 1.00 98.44 206 TYR A CA 1
ATOM 1642 C C . TYR A 1 206 ? -11.617 -3.718 -3.419 1.00 98.44 206 TYR A C 1
ATOM 1644 O O . TYR A 1 206 ? -11.957 -3.406 -4.563 1.00 98.44 206 TYR A O 1
ATOM 1652 N N . GLU A 1 207 ? -11.163 -2.827 -2.542 1.00 98.50 207 GLU A N 1
ATOM 1653 C CA . GLU A 1 207 ? -10.862 -1.455 -2.929 1.00 98.50 207 GLU A CA 1
ATOM 1654 C C . GLU A 1 207 ? -9.586 -1.431 -3.777 1.00 98.50 207 GLU A C 1
ATOM 1656 O O . GLU A 1 207 ? -8.660 -2.217 -3.563 1.00 98.50 207 GLU A O 1
ATOM 1661 N N . PHE A 1 208 ? -9.511 -0.502 -4.727 1.00 98.69 208 PHE A N 1
ATOM 1662 C CA . PHE A 1 208 ? -8.324 -0.316 -5.555 1.00 98.69 208 PHE A CA 1
ATOM 1663 C C . PHE A 1 208 ? -7.993 1.161 -5.708 1.00 98.69 208 PHE A C 1
ATOM 1665 O O . PHE A 1 208 ? -8.845 1.973 -6.078 1.00 98.69 208 PHE A O 1
ATOM 1672 N N . VAL A 1 209 ? -6.725 1.502 -5.491 1.00 98.56 209 VAL A N 1
ATOM 1673 C CA . VAL A 1 209 ? -6.210 2.852 -5.708 1.00 98.56 209 VAL A CA 1
ATOM 1674 C C . VAL A 1 209 ? -5.034 2.820 -6.673 1.00 98.56 209 VAL A C 1
ATOM 1676 O O . VAL A 1 209 ? -4.144 1.983 -6.579 1.00 98.56 209 VAL A O 1
ATOM 1679 N N . ASN A 1 210 ? -5.015 3.761 -7.618 1.00 98.44 210 ASN A N 1
ATOM 1680 C CA . ASN A 1 210 ? -3.939 3.863 -8.598 1.00 98.44 210 ASN A CA 1
ATOM 1681 C C . ASN A 1 210 ? -3.162 5.163 -8.413 1.00 98.44 210 ASN A C 1
ATOM 1683 O O . ASN A 1 210 ? -3.577 6.225 -8.889 1.00 98.44 210 ASN A O 1
ATOM 1687 N N . HIS A 1 211 ? -2.015 5.043 -7.754 1.00 98.12 211 HIS A N 1
ATOM 1688 C CA . HIS A 1 211 ? -1.149 6.170 -7.458 1.00 98.12 211 HIS A CA 1
ATOM 1689 C C . HIS A 1 211 ? -0.411 6.715 -8.688 1.00 98.12 211 HIS A C 1
ATOM 1691 O O . HIS A 1 211 ? 0.092 7.833 -8.621 1.00 98.12 211 HIS A O 1
ATOM 1697 N N . TRP A 1 212 ? -0.371 5.998 -9.824 1.00 97.94 212 TRP A N 1
ATOM 1698 C CA . TRP A 1 212 ? 0.307 6.460 -11.048 1.00 97.94 212 TRP A CA 1
ATOM 1699 C C . TRP A 1 212 ? -0.256 7.785 -11.565 1.00 97.94 212 TRP A C 1
ATOM 1701 O O . TRP A 1 212 ? 0.441 8.521 -12.251 1.00 97.94 212 TRP A O 1
ATOM 1711 N N . LYS A 1 213 ? -1.492 8.130 -11.186 1.00 95.56 213 LYS A N 1
ATOM 1712 C CA . LYS A 1 213 ? -2.130 9.417 -11.503 1.00 95.56 213 LYS A CA 1
ATOM 1713 C C . LYS A 1 213 ? -1.368 10.633 -10.961 1.00 95.56 213 LYS A C 1
ATOM 1715 O O . LYS A 1 213 ? -1.575 11.729 -11.469 1.00 95.56 213 LYS A O 1
ATOM 1720 N N . SER A 1 214 ? -0.519 10.448 -9.949 1.00 97.69 214 SER A N 1
ATOM 1721 C CA . SER A 1 214 ? 0.322 11.510 -9.378 1.00 97.69 214 SER A CA 1
ATOM 1722 C C . SER A 1 214 ? 1.733 11.562 -9.966 1.00 97.69 214 SER A C 1
ATOM 1724 O O . SER A 1 214 ? 2.502 12.453 -9.615 1.00 97.69 214 SER A O 1
ATOM 1726 N N . TRP A 1 215 ? 2.094 10.614 -10.831 1.00 98.25 215 TRP A N 1
ATOM 1727 C CA . TRP A 1 215 ? 3.415 10.537 -11.448 1.00 98.25 215 TRP A CA 1
ATOM 1728 C C . TRP A 1 215 ? 3.424 11.272 -12.792 1.00 98.25 215 TRP A C 1
ATOM 1730 O O . TRP A 1 215 ? 2.377 11.376 -13.437 1.00 98.25 215 TRP A O 1
ATOM 1740 N N . PRO A 1 216 ? 4.595 11.736 -13.268 1.00 98.12 216 PRO A N 1
ATOM 1741 C CA . PRO A 1 216 ? 4.753 12.066 -14.679 1.00 98.12 216 PRO A CA 1
ATOM 1742 C C . PRO A 1 216 ? 4.350 10.877 -15.560 1.00 98.12 216 PRO A C 1
ATOM 1744 O O . PRO A 1 216 ? 4.510 9.721 -15.161 1.00 98.12 216 PRO A O 1
ATOM 1747 N N . ASP A 1 217 ? 3.862 11.153 -16.772 1.00 97.06 217 ASP A N 1
ATOM 1748 C CA . ASP A 1 217 ? 3.520 10.102 -17.737 1.00 97.06 217 ASP A CA 1
ATOM 1749 C C . ASP A 1 217 ? 4.722 9.166 -17.933 1.00 97.06 217 ASP A C 1
ATOM 1751 O O . ASP A 1 217 ? 5.824 9.610 -18.259 1.00 97.06 217 ASP A O 1
ATOM 1755 N N . TYR A 1 218 ? 4.512 7.860 -17.763 1.00 96.31 218 TYR A N 1
ATOM 1756 C CA . TYR A 1 218 ? 5.565 6.857 -17.907 1.00 96.31 218 TYR A CA 1
ATOM 1757 C C . TYR A 1 218 ? 6.096 6.732 -19.343 1.00 96.31 218 TYR A C 1
ATOM 1759 O O . TYR A 1 218 ? 7.129 6.100 -19.560 1.00 96.31 218 TYR A O 1
ATOM 1767 N N . ASN A 1 219 ? 5.441 7.345 -20.333 1.00 96.69 219 ASN A N 1
ATOM 1768 C CA . ASN A 1 219 ? 5.960 7.502 -21.692 1.00 96.69 219 ASN A CA 1
ATOM 1769 C C . ASN A 1 219 ? 6.833 8.759 -21.864 1.00 96.69 219 ASN A C 1
ATOM 1771 O O . ASN A 1 219 ? 7.555 8.863 -22.859 1.00 96.69 219 ASN A O 1
ATOM 1775 N N . SER A 1 220 ? 6.792 9.700 -20.916 1.00 97.50 220 SER A N 1
ATOM 1776 C CA . SER A 1 220 ? 7.609 10.916 -20.904 1.00 97.50 220 SER A CA 1
ATOM 1777 C C . SER A 1 220 ? 8.968 10.659 -20.266 1.00 97.50 220 SER A C 1
ATOM 1779 O O . SER A 1 220 ? 9.078 9.985 -19.246 1.00 97.50 220 SER A O 1
ATOM 1781 N N . LYS A 1 221 ? 10.025 11.260 -20.825 1.00 97.31 221 LYS A N 1
ATOM 1782 C CA . LYS A 1 221 ? 11.380 11.189 -20.254 1.00 97.31 221 LYS A CA 1
ATOM 1783 C C . LYS A 1 221 ? 11.457 11.794 -18.844 1.00 97.31 221 LYS A C 1
ATOM 1785 O O . LYS A 1 221 ? 12.327 11.406 -18.073 1.00 97.31 221 LYS A O 1
ATOM 1790 N N . GLU A 1 222 ? 10.550 12.702 -18.495 1.00 97.94 222 GLU A N 1
ATOM 1791 C CA . GLU A 1 222 ? 10.472 13.342 -17.173 1.00 97.94 222 GLU A CA 1
ATOM 1792 C C . GLU A 1 222 ? 10.401 12.332 -16.018 1.00 97.94 222 GLU A C 1
ATOM 1794 O O . GLU A 1 222 ? 11.027 12.537 -14.981 1.00 97.94 222 GLU A O 1
ATOM 1799 N N . ILE A 1 223 ? 9.731 11.189 -16.214 1.00 98.06 223 ILE A N 1
ATOM 1800 C CA . ILE A 1 223 ? 9.606 10.169 -15.165 1.00 98.06 223 ILE A CA 1
ATOM 1801 C C . ILE A 1 223 ? 10.963 9.611 -14.712 1.00 98.06 223 ILE A C 1
ATOM 1803 O O . ILE A 1 223 ? 11.102 9.143 -13.584 1.00 98.06 223 ILE A O 1
ATOM 1807 N N . THR A 1 224 ? 11.991 9.692 -15.563 1.00 97.12 224 THR A N 1
ATOM 1808 C CA . THR A 1 224 ? 13.335 9.194 -15.238 1.00 97.12 224 THR A CA 1
ATOM 1809 C C . THR A 1 224 ? 13.986 9.949 -14.075 1.00 97.12 224 THR A C 1
ATOM 1811 O O . THR A 1 224 ? 14.887 9.410 -13.443 1.00 97.12 224 THR A O 1
ATOM 1814 N N . GLU A 1 225 ? 13.499 11.143 -13.717 1.00 97.81 225 GLU A N 1
ATOM 1815 C CA . GLU A 1 225 ? 13.954 11.870 -12.524 1.00 97.81 225 GLU A CA 1
ATOM 1816 C C . GLU A 1 225 ? 13.453 11.273 -11.199 1.00 97.81 225 GLU A C 1
ATOM 1818 O O . GLU A 1 225 ? 13.985 11.606 -10.139 1.00 97.81 225 GLU A O 1
ATOM 1823 N N . TYR A 1 226 ? 12.444 10.402 -11.247 1.00 97.94 226 TYR A N 1
ATOM 1824 C CA . TYR A 1 226 ? 11.773 9.802 -10.085 1.00 97.94 226 TYR A CA 1
ATOM 1825 C C . TYR A 1 226 ? 12.115 8.322 -9.902 1.00 97.94 226 TYR A C 1
ATOM 1827 O O . TYR A 1 226 ? 11.780 7.719 -8.882 1.00 97.94 226 TYR A O 1
ATOM 1835 N N . LEU A 1 227 ? 12.796 7.740 -10.885 1.00 96.50 227 LEU A N 1
ATOM 1836 C CA . LEU A 1 227 ? 13.219 6.350 -10.891 1.00 96.50 227 LEU A CA 1
ATOM 1837 C C . LEU A 1 227 ? 14.732 6.256 -10.679 1.00 96.50 227 LEU A C 1
ATOM 1839 O O . LEU A 1 227 ? 15.482 7.220 -10.856 1.00 96.50 227 LEU A O 1
ATOM 1843 N N . THR A 1 228 ? 15.180 5.086 -10.248 1.00 94.56 228 THR A N 1
ATOM 1844 C CA . THR A 1 228 ? 16.597 4.723 -10.257 1.00 94.56 228 THR A CA 1
ATOM 1845 C C . THR A 1 228 ? 16.991 4.148 -11.621 1.00 94.56 228 THR A C 1
ATOM 1847 O O . THR A 1 228 ? 16.204 4.111 -12.565 1.00 94.56 228 THR A O 1
ATOM 1850 N N . ASP A 1 229 ? 18.236 3.698 -11.725 1.00 90.81 229 ASP A N 1
ATOM 1851 C CA . ASP A 1 229 ? 18.745 2.904 -12.840 1.00 90.81 229 ASP A CA 1
ATOM 1852 C C . ASP A 1 229 ? 18.127 1.498 -12.912 1.00 90.81 229 ASP A C 1
ATOM 1854 O O . ASP A 1 229 ? 18.092 0.899 -13.988 1.00 90.81 229 ASP A O 1
ATOM 1858 N N . VAL A 1 230 ? 17.595 0.989 -11.797 1.00 89.75 230 VAL A N 1
ATOM 1859 C CA . VAL A 1 230 ? 16.790 -0.233 -11.781 1.00 89.75 230 VAL A CA 1
ATOM 1860 C C . VAL A 1 230 ? 15.386 0.091 -12.318 1.00 89.75 230 VAL A C 1
ATOM 1862 O O . VAL A 1 230 ? 14.711 0.965 -11.762 1.00 89.75 230 VAL A O 1
ATOM 1865 N N . PRO A 1 231 ? 14.913 -0.586 -13.386 1.00 87.94 231 PRO A N 1
ATOM 1866 C CA . PRO A 1 231 ? 13.615 -0.302 -13.992 1.00 87.94 231 PRO A CA 1
ATOM 1867 C C . PRO A 1 231 ? 12.469 -0.339 -12.980 1.00 87.94 231 PRO A C 1
ATOM 1869 O O . PRO A 1 231 ? 12.329 -1.303 -12.237 1.00 87.94 231 PRO A O 1
ATOM 1872 N N . GLY A 1 232 ? 11.652 0.717 -12.958 1.00 89.69 232 GLY A N 1
ATOM 1873 C CA . GLY A 1 232 ? 10.486 0.837 -12.074 1.00 89.69 232 GLY A CA 1
ATOM 1874 C C . GLY A 1 232 ? 10.796 1.094 -10.603 1.00 89.69 232 GLY A C 1
ATOM 1875 O O . GLY A 1 232 ? 9.889 1.452 -9.863 1.00 89.69 232 GLY A O 1
ATOM 1876 N N . GLN A 1 233 ? 12.049 0.969 -10.166 1.00 94.62 233 GLN A N 1
ATOM 1877 C CA . GLN A 1 233 ? 12.405 1.207 -8.775 1.00 94.62 233 GLN A CA 1
ATOM 1878 C C . GLN A 1 233 ? 12.415 2.720 -8.495 1.00 94.62 233 GLN A C 1
ATOM 1880 O O . GLN A 1 233 ? 13.238 3.430 -9.089 1.00 94.62 233 GLN A O 1
ATOM 1885 N N . PRO A 1 234 ? 11.557 3.236 -7.597 1.00 96.00 234 PRO A N 1
ATOM 1886 C CA . PRO A 1 234 ? 11.570 4.641 -7.201 1.00 96.00 234 PRO A CA 1
ATOM 1887 C C . PRO A 1 234 ? 12.890 5.053 -6.543 1.00 96.00 234 PRO A C 1
ATOM 1889 O O . PRO A 1 234 ? 13.504 4.291 -5.795 1.00 96.00 234 PRO A O 1
ATOM 1892 N N . ASN A 1 235 ? 13.309 6.291 -6.805 1.00 96.44 235 ASN A N 1
ATOM 1893 C CA . ASN A 1 235 ? 14.276 7.001 -5.967 1.00 96.44 235 ASN A CA 1
ATOM 1894 C C . ASN A 1 235 ? 13.536 7.813 -4.883 1.00 96.44 235 ASN A C 1
ATOM 1896 O O . ASN A 1 235 ? 12.312 7.773 -4.810 1.00 96.44 235 ASN A O 1
ATOM 1900 N N . GLU A 1 236 ? 14.246 8.599 -4.070 1.00 97.44 236 GLU A N 1
ATOM 1901 C CA . GLU A 1 236 ? 13.626 9.403 -2.999 1.00 97.44 236 GLU A CA 1
ATOM 1902 C C . GLU A 1 236 ? 12.492 10.327 -3.483 1.00 97.44 236 GLU A C 1
ATOM 1904 O O . GLU A 1 236 ? 11.481 10.466 -2.797 1.00 97.44 236 GLU A O 1
ATOM 1909 N N . LYS A 1 237 ? 12.610 10.933 -4.675 1.00 97.81 237 LYS A N 1
ATOM 1910 C CA . LYS A 1 237 ? 11.526 11.743 -5.256 1.00 97.81 237 LYS A CA 1
ATOM 1911 C C . LYS A 1 237 ? 10.337 10.867 -5.651 1.00 97.81 237 LYS A C 1
ATOM 1913 O O . LYS A 1 237 ? 9.194 11.268 -5.453 1.00 97.81 237 LYS A O 1
ATOM 1918 N N . GLY A 1 238 ? 10.596 9.688 -6.215 1.00 98.00 238 GLY A N 1
ATOM 1919 C CA . GLY A 1 238 ? 9.555 8.715 -6.554 1.00 98.00 238 GLY A CA 1
ATOM 1920 C C . GLY A 1 238 ? 8.787 8.235 -5.322 1.00 98.00 238 GLY A C 1
ATOM 1921 O O . GLY A 1 238 ? 7.558 8.259 -5.321 1.00 98.00 238 GLY A O 1
ATOM 1922 N N . GLU A 1 239 ? 9.498 7.896 -4.244 1.00 98.25 239 GLU A N 1
ATOM 1923 C CA . GLU A 1 239 ? 8.906 7.523 -2.951 1.00 98.25 239 GLU A CA 1
ATOM 1924 C C . GLU A 1 239 ? 8.008 8.639 -2.394 1.00 98.25 239 GLU A C 1
ATOM 1926 O O . GLU A 1 239 ? 6.911 8.377 -1.901 1.00 98.25 239 GLU A O 1
ATOM 1931 N N . GLN A 1 240 ? 8.423 9.904 -2.532 1.00 98.44 240 GLN A N 1
ATOM 1932 C CA . GLN A 1 240 ? 7.620 11.060 -2.121 1.00 98.44 240 GLN A CA 1
ATOM 1933 C C . GLN A 1 240 ? 6.347 11.233 -2.956 1.00 98.44 240 GLN A C 1
ATOM 1935 O O . GLN A 1 240 ? 5.291 11.510 -2.390 1.00 98.44 240 GLN A O 1
ATOM 1940 N N . VAL A 1 241 ? 6.418 11.069 -4.281 1.00 98.56 241 VAL A N 1
ATOM 1941 C CA . VAL A 1 241 ? 5.235 11.155 -5.157 1.00 98.56 241 VAL A CA 1
ATOM 1942 C C . VAL A 1 241 ? 4.246 10.036 -4.842 1.00 98.56 241 VAL A C 1
ATOM 1944 O O . VAL A 1 241 ? 3.041 10.278 -4.745 1.00 98.56 241 VAL A O 1
ATOM 1947 N N . TRP A 1 242 ? 4.753 8.820 -4.636 1.00 98.56 242 TRP A N 1
ATOM 1948 C CA . TRP A 1 242 ? 3.943 7.680 -4.222 1.00 98.56 242 TRP A CA 1
ATOM 1949 C C . TRP A 1 242 ? 3.245 7.948 -2.889 1.00 98.56 242 TRP A C 1
ATOM 1951 O O . TRP A 1 242 ? 2.016 7.883 -2.801 1.00 98.56 242 TRP A O 1
ATOM 1961 N N . ALA A 1 243 ? 4.020 8.316 -1.868 1.00 98.62 243 ALA A N 1
ATOM 1962 C CA . ALA A 1 243 ? 3.493 8.637 -0.553 1.00 98.62 243 ALA A CA 1
ATOM 1963 C C . ALA A 1 243 ? 2.468 9.766 -0.621 1.00 98.62 243 ALA A C 1
ATOM 1965 O O . ALA A 1 243 ? 1.425 9.660 0.006 1.00 98.62 243 ALA A O 1
ATOM 1966 N N . GLY A 1 244 ? 2.732 10.821 -1.397 1.00 98.62 244 GLY A N 1
ATOM 1967 C CA . GLY A 1 244 ? 1.849 11.977 -1.527 1.00 98.62 244 GLY A CA 1
ATOM 1968 C C . GLY A 1 244 ? 0.448 11.598 -2.001 1.00 98.62 244 GLY A C 1
ATOM 1969 O O . GLY A 1 244 ? -0.537 12.055 -1.426 1.00 98.62 244 GLY A O 1
ATOM 1970 N N . PHE A 1 245 ? 0.341 10.697 -2.982 1.00 98.75 245 PHE A N 1
ATOM 1971 C CA . PHE A 1 245 ? -0.957 10.170 -3.407 1.00 98.75 245 PHE A CA 1
ATOM 1972 C C . PHE A 1 245 ? -1.685 9.442 -2.267 1.00 98.75 245 PHE A C 1
ATOM 1974 O O . PHE A 1 245 ? -2.863 9.695 -2.022 1.00 98.75 245 PHE A O 1
ATOM 1981 N N . LEU A 1 246 ? -0.991 8.542 -1.564 1.00 98.69 246 LEU A N 1
ATOM 1982 C CA . LEU A 1 246 ? -1.597 7.743 -0.495 1.00 98.69 246 LEU A CA 1
ATOM 1983 C C . LEU A 1 246 ? -1.949 8.599 0.722 1.00 98.69 246 LEU A C 1
ATOM 1985 O O . LEU A 1 246 ? -3.003 8.417 1.317 1.00 98.69 246 LEU A O 1
ATOM 1989 N N . ILE A 1 247 ? -1.111 9.572 1.063 1.00 98.62 247 ILE A N 1
ATOM 1990 C CA . ILE A 1 247 ? -1.377 10.572 2.096 1.00 98.62 247 ILE A CA 1
ATOM 1991 C C . ILE A 1 247 ? -2.656 11.328 1.763 1.00 98.62 247 ILE A C 1
ATOM 1993 O O . ILE A 1 247 ? -3.532 11.441 2.621 1.00 98.62 247 ILE A O 1
ATOM 1997 N N . HIS A 1 248 ? -2.799 11.792 0.522 1.00 98.31 248 HIS A N 1
ATOM 1998 C CA . HIS A 1 248 ? -4.009 12.474 0.092 1.00 98.31 248 HIS A CA 1
ATOM 1999 C C . HIS A 1 248 ? -5.238 11.568 0.184 1.00 98.31 248 HIS A C 1
ATOM 2001 O O . HIS A 1 248 ? -6.290 11.975 0.678 1.00 98.31 248 HIS A O 1
ATOM 2007 N N . TYR A 1 249 ? -5.100 10.313 -0.235 1.00 98.44 249 TYR A N 1
ATOM 2008 C CA . TYR A 1 249 ? -6.171 9.329 -0.145 1.00 98.44 249 TYR A CA 1
ATOM 2009 C C . TYR A 1 249 ? -6.593 9.049 1.306 1.00 98.44 249 TYR A C 1
ATOM 2011 O O . TYR A 1 249 ? -7.783 9.039 1.608 1.00 98.44 249 TYR A O 1
ATOM 2019 N N . PHE A 1 250 ? -5.634 8.871 2.217 1.00 98.19 250 PHE A N 1
ATOM 2020 C CA . PHE A 1 250 ? -5.917 8.516 3.606 1.00 98.19 250 PHE A CA 1
ATOM 2021 C C . PHE A 1 250 ? -6.238 9.694 4.513 1.00 98.19 250 PHE A C 1
ATOM 2023 O O . PHE A 1 250 ? -6.806 9.446 5.562 1.00 98.19 250 PHE A O 1
ATOM 2030 N N . THR A 1 251 ? -5.844 10.923 4.170 1.00 96.00 251 THR A N 1
ATOM 2031 C CA . THR A 1 251 ? -5.931 12.075 5.091 1.00 96.00 251 THR A CA 1
ATOM 2032 C C . THR A 1 251 ? -6.541 13.333 4.474 1.00 96.00 251 THR A C 1
ATOM 2034 O O . THR A 1 251 ? -6.679 14.337 5.170 1.00 96.00 251 THR A O 1
ATOM 2037 N N . ASN A 1 252 ? -6.868 13.311 3.175 1.00 95.00 252 ASN A N 1
ATOM 2038 C CA . ASN A 1 252 ? -7.339 14.470 2.409 1.00 95.00 252 ASN A CA 1
ATOM 2039 C C . ASN A 1 252 ? -6.421 15.713 2.534 1.00 95.00 252 ASN A C 1
ATOM 2041 O O . ASN A 1 252 ? -6.887 16.848 2.426 1.00 95.00 252 ASN A O 1
ATOM 2045 N N . ASN A 1 253 ? -5.116 15.487 2.748 1.00 85.88 253 ASN A N 1
ATOM 2046 C CA . ASN A 1 253 ? -4.053 16.504 2.798 1.00 85.88 253 ASN A CA 1
ATOM 2047 C C . ASN A 1 253 ? -3.115 16.447 1.591 1.00 85.88 253 ASN A C 1
ATOM 2049 O O . ASN A 1 253 ? -3.196 15.464 0.824 1.00 85.88 253 ASN A O 1
#

Organism: Priestia megaterium (NCBI:txid1404)

Solvent-accessible surface area (backbone atoms only — not comparable to full-atom values): 13726 Å² total; per-residue (Å²): 108,72,67,60,55,52,54,52,52,51,53,54,51,54,50,52,53,51,52,49,52,52,52,51,52,55,50,49,59,60,68,59,64,60,73,76,76,74,73,43,71,68,52,62,52,52,47,50,58,52,27,42,64,63,46,57,70,73,56,52,52,45,46,56,48,9,67,75,70,67,49,44,35,34,37,32,38,37,31,67,37,68,90,64,98,64,80,43,31,67,59,53,30,40,54,52,52,32,68,71,63,32,60,65,34,33,37,72,47,81,49,68,34,63,87,47,26,39,68,53,39,56,76,72,47,53,58,53,59,56,46,73,65,58,44,46,28,38,41,37,28,70,21,48,68,55,21,57,94,70,62,37,58,73,53,42,53,54,36,46,52,57,51,48,55,58,40,38,74,79,38,82,77,51,44,49,32,40,32,64,50,66,71,40,76,67,55,82,60,60,65,55,48,48,49,50,52,48,50,53,24,56,78,72,73,37,44,70,50,72,53,65,81,64,49,63,56,39,81,44,76,72,33,60,77,26,34,48,93,52,85,32,38,58,32,73,60,27,23,48,43,46,17,48,41,52,37,23,39,66,41,55,93

pLDDT: mean 90.6, std 14.63, range [34.22, 98.94]

Nearest PDB structures (foldseek):
  3hp4-assembly1_A  TM=7.399E-01  e=1.118E-05  Pseudoalteromonas sp. 643A
  5tic-assembly1_A  TM=7.711E-01  e=2.548E-05  Escherichia coli
  5tid-assembly1_A  TM=7.640E-01  e=2.402E-05  Escherichia coli
  1jrl-assembly1_A  TM=7.575E-01  e=4.325E-05  Escherichia coli
  4bnu-assembly1_C  TM=4.572E-01  e=3.328E-02  Pseudomonas aeruginosa PAO1

Secondary structure (DSSP, 8-state):
-HHHHHHHHHHHHHHHHHHHHHHHHHHHHHHT-S------HHHHHHHHHHHTTTS-HHHHHHHHHHHHHT--EEEEEEEE--SS----HHHHHHHHHHHHH-TTTEEEEEEEESS--HHHHHHTTTHHHHHHH--SEEEE---HHHHTTTT-HHHHHHHHHHHHHHHHHH-TTPEEEE------TT-SSHHHHHHHHHHHHHHTT-EE--GGGGSPPTTSGGGGGTB-SSTT-B-HHHHHHHHHHHHHHHH--

Sequence (253 aa):
MKILINVFAILIFISSLVAGKMYWNHQLDKQFESKPTRVSAAETEKDMQTETKNLPESIVKKLETAKKTGNPVKLVVVGSAPEKDIKTWGSLLKEKVENTYGKDLINVELYEYKQMNTLQFVKTKTYEEITKAKPDILLFEPFLLNDNGVVGIDNTLENLDVVMKHIEAENKNLVTIFQPSAPVYQAKNYPNDVKALEDFSKENGYEFVNHWKSWPDYNSKEITEYLTDVPGQPNEKGEQVWAGFLIHYFTNN